Protein 6LUO (pdb70)

InterPro domains:
  IPR003006 Immunoglobulin/major histocompatibility complex, conserved site [PS00290] (93-99)
  IPR003597 Immunoglobulin C1-set [PF07654] (23-101)
  IPR003597 Immunoglobulin C1-set [SM00407] (35-105)
  IPR007110 Immunoglobulin-like domain [PS50835] (20-107)
  IPR013783 Immunoglobulin-like fold [G3DSA:2.60.40.10] (15-111)
  IPR036179 Immunoglobulin-like domain superfamily [SSF48726] (19-105)
  IPR050160 Major Histocompatibility Complex/Immunoglobulin [PTHR19944] (18-107)

B-factor: mean 42.5, std 21.18, range [10.43, 145.45]

Solvent-accessible surface area: 11653 Å² total; per-residue (Å²): 154,73,56,87,25,79,29,86,10,74,25,168,97,137,45,112,100,61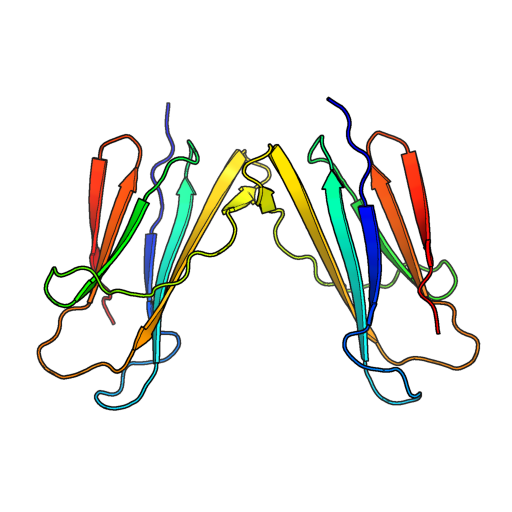,84,78,10,35,0,27,0,34,0,75,56,0,35,47,49,114,33,112,4,39,1,10,43,86,55,170,104,19,92,143,31,63,99,36,76,39,10,16,56,121,106,173,12,8,55,9,20,53,79,17,145,26,66,1,89,79,80,86,117,13,2,0,48,4,39,10,89,74,100,75,133,70,37,59,21,119,230,142,89,47,86,28,80,28,101,16,93,23,160,89,160,10,127,83,65,73,60,3,39,0,28,0,30,0,73,59,0,24,57,37,113,34,104,2,38,1,14,51,62,58,176,104,26,97,145,31,66,75,45,65,35,10,29,47,121,104,177,14,7,57,8,21,49,79,19,103,16,53,2,84,94,74,84,125,12,3,0,60,4,44,10,94,78,103,62,141,75,45,99,28,135,169

Secondary structure (DSSP, 8-state):
--BPPEEEEEESS---TTS-EEEEEEEEEEBSS-EEEEEEETTEEPSS-EE-PPEE-TTS-EEEEEEEEE---TT--EEEEEEETTEEEEEE---/--BPPEEEEEESS---SSS-EEEEEEEEEEBSS-EEEEEEETTEEPSS-EEPPPEE-TTS-EEEEEEEEE---TT--EEEEEEETTEEEEEE---

Nearest PDB structures (foldseek):
  6luo-assembly2_B  TM=9.972E-01  e=2.728E-16  Ginglymostoma cirratum
  5h5z-assembly1_B  TM=9.760E-01  e=4.806E-12  Ctenopharyngodon idella
  5y91-assembly1_B  TM=9.705E-01  e=2.410E-11  Ctenopharyngodon idella
  4l3c-assembly7_N  TM=9.578E-01  e=6.144E-11  Homo sapiens
  7ssh-assembly13_Y  TM=9.616E-01  e=1.273E-10  Human papillomavirus 16

Sequence (190 aa):
ATSSPNNVQVYTYKLIKEGESNVLLCHAKDFSPPNNIKLELLENGRIIPNTTQSDLSFESDWSFKLTRYVEFTPQSGYKYSCMVTHNGDSKEIQLDRATSSPNVQVYTYKLIKEGESNVLLCHAKDFSPPNIKLELLENGRIIPNTTQSDLSFESDWSFKLTRYVEFTPQSGYKYSCMVTHNGDSKEIQLDR

Organism: Ginglymostoma cirratum (NCBI:txid7801)

Foldseek 3Di:
DWWDWDKAWEWPDDADAQDKTKIKIKTWPTPDPDKDKFKDKVRHGDPDKDKDDWAADPVRIIMIMIMDIDGHHPPIWIWMWMADPNDIDIGGHDD/DFWDWDKDWEWPDDADFPDKIKIKIKTWRGPPQDKDKFKDKPNHGDPDKDKDDWDQDPVRIIIIMIMDMDGDHPPIWIWMWMDDPNDIDIGTYDD

Structure (mmCIF, N/CA/C/O backbone):
data_6LUO
#
_entry.id   6LUO
#
_cell.length_a   88.230
_cell.length_b   88.230
_cell.length_c   67.146
_cell.angle_alpha   90.000
_cell.angle_beta   90.000
_cell.angle_gamma   120.000
#
_symmetry.space_group_name_H-M   'P 32 2 1'
#
loop_
_entity.id
_entity.type
_entity.pdbx_description
1 polymer Beta-2-microglobulin
2 water water
#
loop_
_atom_site.group_PDB
_atom_site.id
_atom_site.type_symbol
_atom_site.label_atom_id
_atom_site.label_alt_id
_atom_site.label_comp_id
_atom_site.label_asym_id
_atom_site.label_entity_id
_atom_site.label_seq_id
_atom_site.pdbx_PDB_ins_code
_atom_site.Cartn_x
_atom_site.Cartn_y
_atom_site.Cartn_z
_atom_site.occupancy
_atom_site.B_iso_or_equiv
_atom_site.auth_seq_id
_atom_site.auth_comp_id
_atom_site.auth_asym_id
_atom_site.auth_atom_id
_atom_site.pdbx_PDB_model_num
ATOM 1 N N . ALA A 1 1 ? -19.170 38.434 28.788 1.000 125.583 2 ALA A N 1
ATOM 2 C CA . ALA A 1 1 ? -19.252 38.345 27.335 1.000 123.083 2 ALA A CA 1
ATOM 3 C C . ALA A 1 1 ? -20.042 37.112 26.911 1.000 120.822 2 ALA A C 1
ATOM 4 O O . ALA A 1 1 ? -19.505 36.004 26.858 1.000 121.138 2 ALA A O 1
ATOM 6 N N . THR A 1 2 ? -21.322 37.308 26.609 1.000 58.954 3 THR A N 1
ATOM 7 C CA . THR A 1 2 ? -22.198 36.193 26.271 1.000 55.293 3 THR A CA 1
ATOM 8 C C . THR A 1 2 ? -23.153 36.520 25.128 1.000 52.162 3 THR A C 1
ATOM 9 O O . THR A 1 2 ? -23.466 37.683 24.880 1.000 52.712 3 THR A O 1
ATOM 13 N N . SER A 1 3 ? -23.601 35.482 24.428 1.000 48.448 4 SER A N 1
ATOM 14 C CA . SER A 1 3 ? -24.674 35.616 23.444 1.000 44.329 4 SER A CA 1
ATOM 15 C C . SER A 1 3 ? -25.921 34.875 23.929 1.000 42.455 4 SER A C 1
ATOM 16 O O . SER A 1 3 ? -25.908 33.646 24.060 1.000 41.455 4 SER A O 1
ATOM 19 N N . SER A 1 4 ? -26.994 35.615 24.192 1.000 40.379 5 SER A N 1
ATOM 20 C CA . SER A 1 4 ? -28.210 34.990 24.684 1.000 39.070 5 SER A CA 1
ATOM 21 C C . SER A 1 4 ? -28.862 34.170 23.592 1.000 36.778 5 SER A C 1
ATOM 22 O O . SER A 1 4 ? -28.735 34.479 22.411 1.000 35.049 5 SER A O 1
ATOM 25 N N . PRO A 1 5 ? -29.565 33.105 23.986 1.000 31.762 6 PRO A N 1
ATOM 26 C CA . PRO A 1 5 ? -30.193 32.285 22.949 1.000 29.640 6 PRO A CA 1
ATOM 27 C C . PRO A 1 5 ? -31.374 32.960 22.262 1.000 29.493 6 PRO A C 1
ATOM 28 O O . PRO A 1 5 ? -32.154 33.675 22.894 1.000 28.840 6 PRO A O 1
ATOM 32 N N A ASN A 1 6 ? -31.478 32.751 20.954 0.500 26.853 7 ASN A N 1
ATOM 33 N N B ASN A 1 6 ? -31.472 32.740 20.954 0.500 26.848 7 ASN A N 1
ATOM 34 C CA A ASN A 1 6 ? -32.705 33.047 20.235 0.500 26.187 7 ASN A CA 1
ATOM 35 C CA B ASN A 1 6 ? -32.684 33.010 20.194 0.500 26.169 7 ASN A CA 1
ATOM 36 C C A ASN A 1 6 ? -33.541 31.775 20.253 0.500 23.382 7 ASN A C 1
ATOM 37 C C B ASN A 1 6 ? -33.529 31.747 20.279 0.500 23.382 7 ASN A C 1
ATOM 38 O O A ASN A 1 6 ? -33.110 30.731 19.765 0.500 21.539 7 ASN A O 1
ATOM 39 O O B ASN A 1 6 ? -33.095 30.676 19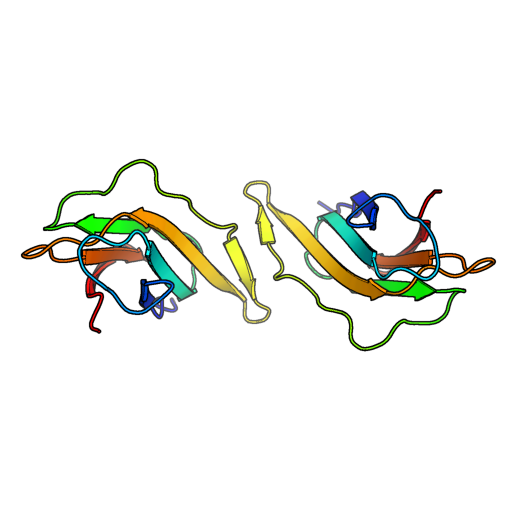.857 0.500 21.553 7 ASN A O 1
ATOM 48 N N . VAL A 1 7 ? -34.727 31.868 20.841 1.000 23.969 8 VAL A N 1
ATOM 49 C CA . VAL A 1 7 ? -35.545 30.699 21.119 1.000 22.384 8 VAL A CA 1
ATOM 50 C C . VAL A 1 7 ? -36.838 30.710 20.346 1.000 23.600 8 VAL A C 1
ATOM 51 O O . VAL A 1 7 ? -37.478 31.750 20.192 1.000 23.937 8 VAL A O 1
ATOM 55 N N . GLN A 1 8 ? -37.220 29.542 19.854 1.000 24.569 9 GLN A N 1
ATOM 56 C CA . GLN A 1 8 ? -38.506 29.396 19.211 1.000 25.466 9 GLN A CA 1
ATOM 57 C C . GLN A 1 8 ? -39.212 28.196 19.788 1.000 21.792 9 GLN A C 1
ATOM 58 O O . GLN A 1 8 ? -38.629 27.131 19.921 1.000 21.442 9 GLN A O 1
ATOM 64 N N . VAL A 1 9 ? -40.475 28.383 20.140 1.000 18.394 10 VAL A N 1
ATOM 65 C CA . VAL A 1 9 ? -41.303 27.277 20.565 1.000 18.581 10 VAL A CA 1
ATOM 66 C C . VAL A 1 9 ? -42.391 27.088 19.527 1.000 18.589 10 VAL A C 1
ATOM 67 O O . VAL A 1 9 ? -43.090 28.044 19.172 1.000 18.236 10 VAL A O 1
ATOM 71 N N . TYR A 1 10 ? -42.526 25.860 19.038 1.000 17.678 11 TYR A N 1
ATOM 72 C CA . TYR A 1 10 ? -43.429 25.587 17.929 1.000 18.800 11 TYR A CA 1
ATOM 73 C C . TYR A 1 10 ? -43.856 24.134 17.904 1.000 18.758 11 TYR A C 1
ATOM 74 O O . TYR A 1 10 ? -43.243 23.292 18.545 1.000 21.387 11 TYR A O 1
ATOM 83 N N . THR A 1 11 ? -44.920 23.856 17.156 1.000 19.484 12 THR A N 1
ATOM 84 C CA . THR A 1 11 ? -45.354 22.491 16.887 1.000 21.403 12 THR A CA 1
ATOM 85 C C . THR A 1 11 ? -44.923 22.059 15.480 1.000 21.695 12 THR A C 1
ATOM 86 O O . THR A 1 11 ? -44.743 22.899 14.599 1.000 20.150 12 THR A O 1
ATOM 90 N N . TYR A 1 12 ? -44.753 20.755 15.283 1.000 22.061 13 TYR A N 1
ATOM 91 C CA . TYR A 1 12 ? -44.376 20.207 13.980 1.000 24.374 13 TYR A CA 1
ATOM 92 C C . TYR A 1 12 ? -45.383 20.560 12.889 1.000 26.129 13 TYR A C 1
ATOM 93 O O . TYR A 1 12 ? -45.004 20.839 11.753 1.000 24.503 13 TYR A O 1
ATOM 102 N N . LYS A 1 13 ? -46.665 20.519 13.236 1.000 31.499 14 LYS A N 1
ATOM 103 C CA . LYS A 1 13 ? -47.701 21.050 12.365 1.000 34.049 14 LYS A CA 1
ATOM 104 C C . LYS A 1 13 ? -48.743 21.830 13.156 1.000 33.925 14 LYS A C 1
ATOM 105 O O . LYS A 1 13 ? -48.774 21.776 14.382 1.000 33.991 14 LYS A O 1
ATOM 111 N N . LEU A 1 14 ? -49.570 22.591 12.450 1.000 27.788 15 LEU A N 1
ATOM 112 C CA . LEU A 1 14 ? -50.592 23.402 13.105 1.000 28.801 15 LEU A CA 1
ATOM 113 C C . LEU A 1 14 ? -51.387 22.568 14.114 1.000 29.633 15 LEU A C 1
ATOM 114 O O . LEU A 1 14 ? -51.803 21.440 13.829 1.000 28.311 15 LEU A O 1
ATOM 119 N N . ILE A 1 15 ? -51.597 23.130 15.296 1.000 30.001 16 ILE A N 1
ATOM 120 C CA . ILE A 1 15 ? -52.334 22.443 16.345 1.000 31.646 16 ILE A CA 1
ATOM 121 C C . ILE A 1 15 ? -53.793 22.181 15.969 1.000 33.625 16 ILE A C 1
ATOM 122 O O . ILE A 1 15 ? -54.522 23.092 15.591 1.000 34.359 16 ILE A O 1
ATOM 127 N N . LYS A 1 16 ? -54.191 20.918 16.063 1.000 39.426 17 LYS A N 1
ATOM 128 C CA . LYS A 1 16 ? -55.594 20.537 16.089 1.000 43.271 17 LYS A CA 1
ATOM 129 C C . LYS A 1 16 ? -55.811 19.740 17.375 1.000 43.374 17 LYS A C 1
ATOM 130 O O . LYS A 1 16 ? -55.264 18.652 17.529 1.000 44.516 17 LYS A O 1
ATOM 136 N N . GLU A 1 17 ? -56.585 20.284 18.305 1.000 37.147 18 GLU A N 1
ATOM 137 C CA . GLU A 1 17 ? -56.770 19.624 19.595 1.000 37.065 18 GLU A CA 1
ATOM 138 C C . GLU A 1 17 ? -57.280 18.198 19.427 1.000 35.391 18 GLU A C 1
ATOM 139 O O . GLU A 1 17 ? -58.133 17.930 18.584 1.000 35.452 18 GLU A O 1
ATOM 145 N N . GLY A 1 18 ? -56.724 17.277 20.208 1.000 28.032 19 GLY A N 1
ATOM 146 C CA . GLY A 1 18 ? -57.049 15.871 20.062 1.000 26.672 19 GLY A CA 1
ATOM 147 C C . GLY A 1 18 ? -56.254 15.111 19.010 1.000 25.332 19 GLY A C 1
ATOM 148 O O . GLY A 1 18 ? -56.385 13.892 18.902 1.000 25.219 19 GLY A O 1
ATOM 149 N N . GLU A 1 19 ? -55.440 15.813 18.225 1.000 34.899 20 GLU A N 1
ATOM 150 C CA . GLU A 1 19 ? -54.594 15.153 17.235 1.000 35.694 20 GLU A CA 1
ATOM 151 C C . GLU A 1 19 ? -53.156 15.181 17.712 1.000 34.396 20 GLU A C 1
ATOM 152 O O . GLU A 1 19 ? -52.649 16.240 18.073 1.000 31.933 20 GLU A O 1
ATOM 158 N N . SER A 1 20 ? -52.485 14.035 17.683 1.000 30.175 21 SER A N 1
ATOM 159 C CA . SER A 1 20 ? -51.088 13.992 18.095 1.000 30.293 21 SER A CA 1
ATOM 160 C C . SER A 1 20 ? -50.198 14.864 17.220 1.000 28.572 21 SER A C 1
ATOM 161 O O . SER A 1 20 ? -50.492 15.118 16.043 1.000 28.656 21 SER A O 1
ATOM 164 N N . ASN A 1 21 ? -49.114 15.341 17.819 1.000 26.477 22 ASN A N 1
ATOM 165 C CA . ASN A 1 21 ? -48.275 16.358 17.201 1.000 23.984 22 ASN A CA 1
ATOM 166 C C . ASN A 1 21 ? -46.911 16.275 17.863 1.000 22.790 22 ASN A C 1
ATOM 167 O O . ASN A 1 21 ? -46.612 15.295 18.534 1.000 22.574 22 ASN A O 1
ATOM 172 N N . VAL A 1 22 ? -46.087 17.297 17.672 1.000 21.674 23 VAL A N 1
ATOM 173 C CA . VAL A 1 22 ? -44.792 17.380 18.344 1.000 20.618 23 VAL A CA 1
ATOM 174 C C . VAL A 1 22 ? -44.547 18.804 18.823 1.000 21.147 23 VAL A C 1
ATOM 175 O O . VAL A 1 22 ? -44.780 19.762 18.088 1.000 20.858 23 VAL A O 1
ATOM 179 N N . LEU A 1 23 ? -44.098 18.932 20.068 1.000 19.831 24 LEU A N 1
ATOM 180 C CA . LEU A 1 23 ? -43.786 20.228 20.654 1.000 17.915 24 LEU A CA 1
ATOM 181 C C . LEU A 1 23 ? -42.285 20.374 20.657 1.000 17.355 24 LEU A C 1
ATOM 182 O O . LEU A 1 23 ? -41.586 19.478 21.115 1.000 17.326 24 LEU A O 1
ATOM 187 N N . LEU A 1 24 ? -41.788 21.498 20.147 1.000 21.171 25 LEU A N 1
ATOM 188 C CA . LEU A 1 24 ? -40.350 21.713 20.059 1.000 21.226 25 LEU A CA 1
ATOM 189 C C . LEU A 1 24 ? -39.926 23.063 20.636 1.000 20.710 25 LEU A C 1
ATOM 190 O O . LEU A 1 24 ? -40.633 24.060 20.488 1.000 19.829 25 LEU A O 1
ATOM 195 N N . CYS A 1 25 ? -38.761 23.080 21.281 1.000 15.852 26 CYS A N 1
ATOM 196 C CA . CYS A 1 25 ? -38.158 24.308 21.784 1.000 17.273 26 CYS A CA 1
ATOM 197 C C . CYS A 1 25 ? -36.764 24.356 21.177 1.000 17.447 26 CYS A C 1
ATOM 198 O O . CYS A 1 25 ? -35.935 23.472 21.426 1.000 17.563 26 CYS A O 1
ATOM 201 N N . HIS A 1 26 ? -36.514 25.342 20.323 1.000 23.329 27 HIS A N 1
ATOM 202 C CA . HIS A 1 26 ? -35.251 25.385 19.594 1.000 23.279 27 HIS A CA 1
ATOM 203 C C . HIS A 1 26 ? -34.476 26.638 19.953 1.000 24.487 27 HIS A C 1
ATOM 204 O O . HIS A 1 26 ? -35.007 27.742 19.897 1.000 24.569 27 HIS A O 1
ATOM 211 N N . ALA A 1 27 ? -33.215 26.450 20.326 1.000 20.173 28 ALA A N 1
ATOM 212 C CA . ALA A 1 27 ? -32.358 27.545 20.742 1.000 19.223 28 ALA A CA 1
ATOM 213 C C . ALA A 1 27 ? -31.119 27.576 19.861 1.000 18.908 28 ALA A C 1
ATOM 214 O O . ALA A 1 27 ? -30.532 26.526 19.565 1.000 18.747 28 ALA A O 1
ATOM 216 N N . LYS A 1 28 ? -30.722 28.778 19.461 1.000 19.094 29 LYS A N 1
ATOM 217 C CA . LYS A 1 28 ? -29.589 28.967 18.564 1.000 21.732 29 LYS A CA 1
ATOM 218 C C . LYS A 1 28 ? -28.898 30.286 18.876 1.000 22.316 29 LYS A C 1
ATOM 219 O O . LYS A 1 28 ? -29.445 31.129 19.595 1.000 22.334 29 LYS A O 1
ATOM 225 N N . ASP A 1 29 ? -27.692 30.454 18.340 1.000 25.961 30 ASP A N 1
ATOM 226 C CA . ASP A 1 29 ? -26.931 31.689 18.493 1.000 27.137 30 ASP A CA 1
ATOM 227 C C . ASP A 1 29 ? -26.424 31.929 19.908 1.000 26.906 30 ASP A C 1
ATOM 228 O O . ASP A 1 29 ? -26.108 33.057 20.258 1.000 27.072 30 ASP A O 1
ATOM 233 N N . PHE A 1 30 ? -26.339 30.883 20.722 1.000 25.308 31 PHE A N 1
ATOM 234 C CA . PHE A 1 30 ? -25.933 31.079 22.113 1.000 25.656 31 PHE A CA 1
ATOM 235 C C . PHE A 1 30 ? -24.503 30.630 22.439 1.000 26.035 31 PHE A C 1
ATOM 236 O O . PHE A 1 30 ? -23.915 29.783 21.761 1.000 26.100 31 PHE A O 1
ATOM 244 N N . SER A 1 31 ? -23.952 31.247 23.476 1.000 29.211 32 SER A N 1
ATOM 245 C CA . SER A 1 31 ? -22.640 30.910 23.999 1.000 30.106 32 SER A CA 1
ATOM 246 C C . SER A 1 31 ? -22.539 31.603 25.343 1.000 29.851 32 SER A C 1
ATOM 247 O O . SER A 1 31 ? -22.913 32.762 25.454 1.000 29.411 32 SER A O 1
ATOM 250 N N . PRO A 1 32 ? -22.040 30.904 26.375 1.000 28.935 33 PRO A N 1
ATOM 251 C CA . PRO A 1 32 ? -21.480 29.545 26.376 1.000 28.124 33 PRO A CA 1
ATOM 252 C C . PRO A 1 32 ? -22.525 28.451 26.147 1.000 27.719 33 PRO A C 1
ATOM 253 O O . PRO A 1 32 ? -23.726 28.734 26.168 1.000 28.638 33 PRO A O 1
ATOM 257 N N . PRO A 1 33 ? -22.061 27.210 25.922 1.000 28.364 34 PRO A N 1
ATOM 258 C CA . PRO A 1 33 ? -22.914 26.069 25.570 1.000 29.332 34 PRO A CA 1
ATOM 259 C C . PRO A 1 33 ? -23.786 25.535 26.708 1.000 31.999 34 PRO A C 1
ATOM 260 O O . PRO A 1 33 ? -24.772 24.853 26.435 1.000 32.901 34 PRO A O 1
ATOM 264 N N A ASN A 1 34 ? -23.429 25.832 27.953 0.500 28.359 35 ASN A N 1
ATOM 265 N N B ASN A 1 34 ? -23.427 25.819 27.957 0.500 28.361 35 ASN A N 1
ATOM 266 C CA A ASN A 1 34 ? -24.265 25.447 29.083 0.500 29.435 35 ASN A CA 1
ATOM 267 C CA B ASN A 1 34 ? -24.266 25.409 29.079 0.500 29.430 35 ASN A CA 1
ATOM 268 C C A ASN A 1 34 ? -25.648 26.072 28.958 0.500 27.661 35 ASN A C 1
ATOM 269 C C B ASN A 1 34 ? -25.640 26.060 28.976 0.500 27.664 35 ASN A C 1
ATOM 270 O O A ASN A 1 34 ? -25.784 27.293 28.949 0.500 26.890 35 ASN A O 1
ATOM 271 O O B ASN A 1 34 ? -25.762 27.282 28.996 0.500 26.906 35 ASN A O 1
ATOM 280 N N . ILE A 1 35 ? -26.673 25.234 28.862 1.000 27.809 36 ILE A N 1
ATOM 281 C CA . ILE A 1 35 ? -28.029 25.728 28.685 1.000 26.616 36 ILE A CA 1
ATOM 282 C C . ILE A 1 35 ? -29.008 24.661 29.146 1.000 25.898 36 ILE A C 1
ATOM 283 O O . ILE A 1 35 ? -28.713 23.470 29.062 1.000 25.350 36 ILE A O 1
ATOM 288 N N . LYS A 1 36 ? -30.168 25.079 29.637 1.000 26.645 37 LYS A N 1
ATOM 289 C CA . LYS A 1 36 ? -31.231 24.125 29.944 1.000 26.672 37 LYS A CA 1
ATOM 290 C C . LYS A 1 36 ? -32.534 24.504 29.241 1.000 24.753 37 LYS A C 1
ATOM 291 O O . LYS A 1 36 ? -32.941 25.665 29.252 1.000 24.103 37 LYS A O 1
ATOM 297 N N . LEU A 1 37 ? -33.163 23.515 28.613 1.000 23.324 38 LEU A N 1
ATOM 298 C CA . LEU A 1 37 ? -34.442 23.698 27.936 1.000 24.563 38 LEU A CA 1
ATOM 299 C C . LEU A 1 37 ? -35.486 22.810 28.598 1.000 24.629 38 LEU A C 1
ATOM 300 O O . LEU A 1 37 ? -35.288 21.604 28.714 1.000 23.742 38 LEU A O 1
ATOM 305 N N . GLU A 1 38 ? -36.604 23.390 29.021 1.000 24.158 39 GLU A N 1
ATOM 306 C CA . GLU A 1 38 ? -37.652 22.587 29.626 1.000 25.948 39 GLU A CA 1
ATOM 307 C C . GLU A 1 38 ? -39.001 22.877 28.997 1.000 24.595 39 GLU A C 1
ATOM 308 O O . GLU A 1 38 ? -39.412 24.024 28.900 1.000 26.701 39 GLU A O 1
ATOM 314 N N . LEU A 1 39 ? -39.671 21.812 28.568 1.000 23.008 40 LEU A N 1
ATOM 315 C CA . LEU A 1 39 ? -41.012 21.880 28.015 1.000 24.034 40 LEU A CA 1
ATOM 316 C C . LEU A 1 39 ? -42.030 21.851 29.139 1.000 25.877 40 LEU A C 1
ATOM 317 O O . LEU A 1 39 ? -42.006 20.966 30.004 1.000 26.498 40 LEU A O 1
ATOM 322 N N . LEU A 1 40 ? -42.929 22.825 29.125 1.000 24.237 41 LEU A N 1
ATOM 323 C CA . LEU A 1 40 ? -43.902 22.973 30.191 1.000 24.911 41 LEU A CA 1
ATOM 324 C C . LEU A 1 40 ? -45.327 22.922 29.640 1.000 25.603 41 LEU A C 1
ATOM 325 O O . LEU A 1 40 ? -45.608 23.435 28.558 1.000 26.064 41 LEU A O 1
ATOM 330 N N . GLU A 1 41 ? -46.227 22.288 30.379 1.000 29.580 42 GLU A N 1
ATOM 331 C CA . GLU A 1 41 ? -47.648 22.429 30.097 1.000 29.848 42 GLU A CA 1
ATOM 332 C C . GLU A 1 41 ? -48.324 22.940 31.356 1.000 29.298 42 GLU A C 1
ATOM 333 O O . GLU A 1 41 ? -48.264 22.305 32.413 1.000 31.156 42 GLU A O 1
ATOM 339 N N . ASN A 1 42 ? -48.940 24.106 31.245 1.000 23.829 43 ASN A N 1
ATOM 340 C CA . ASN A 1 42 ? -49.512 24.776 32.400 1.000 26.301 43 ASN A CA 1
ATOM 341 C C . ASN A 1 42 ? -48.488 24.918 33.535 1.000 26.895 43 ASN A C 1
ATOM 342 O O . ASN A 1 42 ? -48.835 24.880 34.719 1.000 28.806 43 ASN A O 1
ATOM 347 N N . GLY A 1 43 ? -47.224 25.071 33.156 1.000 23.169 44 GLY A N 1
ATOM 348 C CA . GLY A 1 43 ? -46.148 25.343 34.093 1.000 24.827 44 GLY A CA 1
ATOM 349 C C . GLY A 1 43 ? -45.454 24.109 34.641 1.000 26.193 44 GLY A C 1
ATOM 350 O O . GLY A 1 43 ? -44.424 24.206 35.305 1.000 27.309 44 GLY A O 1
ATOM 351 N N . ARG A 1 44 ? -46.022 22.942 34.370 1.000 28.217 45 ARG A N 1
ATOM 352 C CA . ARG A 1 44 ? -45.454 21.700 34.865 1.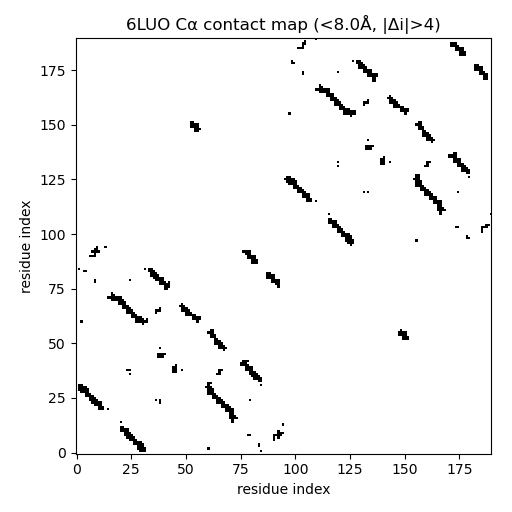000 29.282 45 ARG A CA 1
ATOM 353 C C . ARG A 1 44 ? -44.542 21.059 33.834 1.000 29.396 45 ARG A C 1
ATOM 354 O O . ARG A 1 44 ? -44.864 21.015 32.643 1.000 28.361 45 ARG A O 1
ATOM 362 N N . ILE A 1 45 ? -43.413 20.544 34.296 1.000 34.291 46 ILE A N 1
ATOM 363 C CA . ILE A 1 45 ? -42.459 19.897 33.406 1.000 34.841 46 ILE A CA 1
ATOM 364 C C . ILE A 1 45 ? -43.114 18.718 32.692 1.000 34.444 46 ILE A C 1
ATOM 365 O O . ILE A 1 45 ? -43.807 17.912 33.302 1.000 36.478 46 ILE A O 1
ATOM 370 N N . ILE A 1 46 ? -42.923 18.655 31.383 1.000 31.143 47 ILE A N 1
ATOM 371 C CA . ILE A 1 46 ? -43.339 17.507 30.595 1.000 28.632 47 ILE A CA 1
ATOM 372 C C . ILE A 1 46 ? -42.251 16.446 30.702 1.000 28.748 47 ILE A C 1
ATOM 373 O O . ILE A 1 46 ? -41.065 16.741 30.524 1.000 27.337 47 ILE A O 1
ATOM 378 N N . PRO A 1 47 ? -42.648 15.211 31.033 1.000 27.838 48 PRO A N 1
ATOM 379 C CA . PRO A 1 47 ? -41.700 14.102 31.180 1.000 28.217 48 PRO A CA 1
ATOM 380 C C . PRO A 1 47 ? -41.347 13.427 29.844 1.000 27.198 48 PRO A C 1
ATOM 381 O O . PRO A 1 47 ? -42.093 13.543 28.864 1.000 26.561 48 PRO A O 1
ATOM 385 N N . ASN A 1 48 ? -40.218 12.725 29.821 1.000 25.216 49 ASN A N 1
ATOM 386 C CA . ASN A 1 4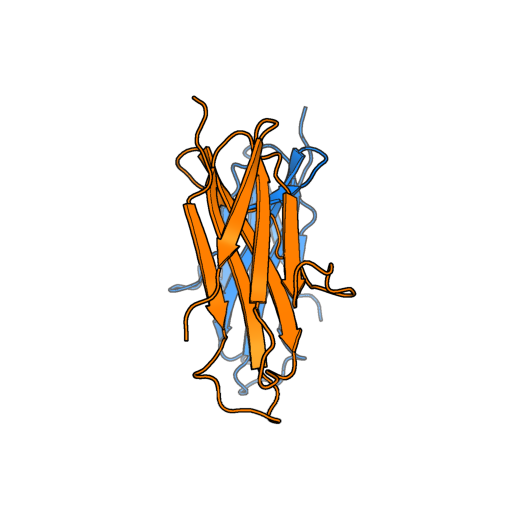8 ? -39.869 11.861 28.692 1.000 26.429 49 ASN A CA 1
ATOM 387 C C . ASN A 1 48 ? -39.662 12.613 27.369 1.000 24.650 49 ASN A C 1
ATOM 388 O O . ASN A 1 48 ? -40.032 12.144 26.291 1.000 25.132 49 ASN A O 1
ATOM 393 N N . THR A 1 49 ? -39.063 13.790 27.471 1.000 25.337 50 THR A N 1
ATOM 394 C CA . THR A 1 49 ? -38.722 14.567 26.297 1.000 24.748 50 THR A CA 1
ATOM 395 C C . THR A 1 49 ? -37.379 14.111 25.751 1.000 24.932 50 THR A C 1
ATOM 396 O O . THR A 1 49 ? -36.658 13.340 26.384 1.000 25.664 50 THR A O 1
ATOM 400 N N . THR A 1 50 ? -37.053 14.587 24.559 1.000 26.803 51 THR A N 1
ATOM 401 C CA . THR A 1 50 ? -35.814 14.216 23.909 1.000 26.206 51 THR A CA 1
ATOM 402 C C . THR A 1 50 ? -35.002 15.469 23.614 1.000 25.979 51 THR A C 1
ATOM 403 O O . THR A 1 50 ? -35.533 16.473 23.130 1.000 25.393 51 THR A O 1
ATOM 407 N N . GLN A 1 51 ? -33.717 15.405 23.936 1.000 31.654 52 GLN A N 1
ATOM 408 C CA . GLN A 1 51 ? -32.780 16.468 23.623 1.000 32.783 52 GLN A CA 1
ATOM 409 C C . GLN A 1 51 ? -31.944 16.065 22.408 1.000 32.201 52 GLN A C 1
ATOM 410 O O . GLN A 1 51 ? -31.419 14.964 22.358 1.000 30.896 52 GLN A O 1
ATOM 416 N N . SER A 1 52 ? -31.834 16.949 21.423 1.000 25.687 53 SER A N 1
ATOM 417 C CA . SER A 1 52 ? -30.971 16.707 20.275 1.000 25.014 53 SER A CA 1
ATOM 418 C C . SER A 1 52 ? -29.496 16.767 20.679 1.000 26.085 53 SER A C 1
ATOM 419 O O . SER A 1 52 ? -29.168 17.105 21.820 1.000 26.535 53 SER A O 1
ATOM 422 N N . ASP A 1 53 ? -28.614 16.444 19.738 1.000 25.543 54 ASP A N 1
ATOM 423 C CA . ASP A 1 53 ? -27.192 16.711 19.884 1.000 26.982 54 ASP A CA 1
ATOM 424 C C . ASP A 1 53 ? -26.978 18.214 19.939 1.000 26.345 54 ASP A C 1
ATOM 425 O O . ASP A 1 53 ? -27.799 18.983 19.452 1.000 26.050 54 ASP A O 1
ATOM 430 N N . LEU A 1 54 ? -25.856 18.625 20.517 1.000 25.150 55 LEU A N 1
ATOM 431 C CA . LEU A 1 54 ? -25.480 20.028 20.587 1.000 25.829 55 LEU A CA 1
ATOM 432 C C . LEU A 1 54 ? -24.679 20.377 19.341 1.000 25.600 55 LEU A C 1
ATOM 433 O O . LEU A 1 54 ? -23.657 19.754 19.067 1.000 26.993 55 LEU A O 1
ATOM 438 N N . SER A 1 55 ? -25.164 21.349 18.573 1.000 23.608 56 SER A N 1
ATOM 439 C CA . SER A 1 55 ? -24.497 21.765 17.335 1.000 22.729 56 SER A CA 1
ATOM 440 C C . SER A 1 55 ? -23.476 22.862 17.592 1.000 22.934 56 SER A C 1
ATOM 441 O O . SER A 1 55 ? -23.702 23.750 18.417 1.000 22.645 56 SER A O 1
ATOM 444 N N . PHE A 1 56 ? -22.370 22.811 16.857 1.000 23.929 57 PHE A N 1
ATOM 445 C CA . PHE A 1 56 ? -21.271 23.746 17.040 1.000 25.327 57 PHE A CA 1
ATOM 446 C C . PHE A 1 56 ? -21.046 24.495 15.729 1.000 25.685 57 PHE A C 1
ATOM 447 O O . PHE A 1 56 ? -20.593 23.917 14.745 1.000 26.095 57 PHE A O 1
ATOM 455 N N . GLU A 1 57 ? -21.385 25.779 15.718 1.000 29.188 58 GLU A N 1
ATOM 456 C CA . GLU A 1 57 ? -21.303 26.591 14.505 1.000 30.462 58 GLU A CA 1
ATOM 457 C C . GLU A 1 57 ? -19.945 27.292 14.380 1.000 31.422 58 GLU A C 1
ATOM 458 O O . GLU A 1 57 ? -19.221 27.451 15.366 1.000 29.851 58 GLU A O 1
ATOM 464 N N . SER A 1 58 ? -19.611 27.715 13.166 1.000 30.806 59 SER A N 1
ATOM 465 C CA . SER A 1 58 ? -18.291 28.269 12.859 1.000 32.493 59 SER A CA 1
ATOM 466 C C . SER A 1 58 ? -17.948 29.558 13.613 1.000 32.428 59 SER A C 1
ATOM 467 O O . SER A 1 58 ? -16.774 29.860 13.845 1.000 34.488 59 SER A O 1
ATOM 470 N N . ASP A 1 59 ? -18.968 30.321 13.987 1.000 32.543 60 ASP A N 1
ATOM 471 C CA . ASP A 1 59 ? -18.774 31.508 14.813 1.000 32.928 60 ASP A CA 1
ATOM 472 C C . ASP A 1 59 ? -18.721 31.170 16.317 1.000 33.262 60 ASP A C 1
ATOM 473 O O . ASP A 1 59 ? -18.732 32.061 17.168 1.000 32.312 60 ASP A O 1
ATOM 478 N N . TRP A 1 60 ? -18.661 29.877 16.626 1.000 31.054 61 TRP A N 1
ATOM 479 C CA . TRP A 1 60 ? -18.562 29.389 18.008 1.000 31.135 61 TRP A CA 1
ATOM 480 C C . TRP A 1 60 ? -19.821 29.613 18.852 1.000 30.827 61 TRP A C 1
ATOM 481 O O . TRP A 1 60 ? -19.758 29.642 20.081 1.000 33.380 61 TRP A O 1
ATOM 492 N N . SER A 1 61 ? -20.956 29.782 18.184 1.000 23.642 62 SER A N 1
ATOM 493 C CA . SER A 1 61 ? -22.256 29.713 18.837 1.000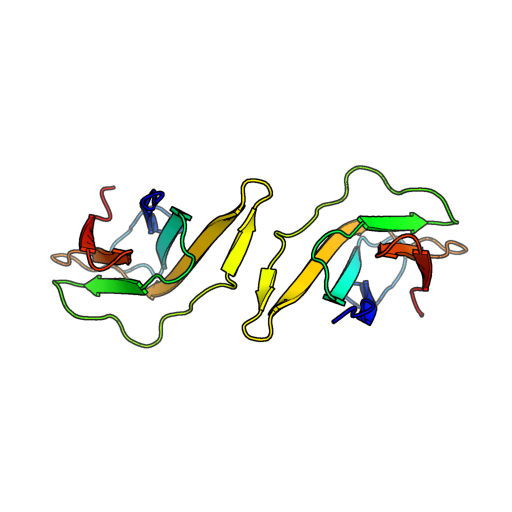 22.869 62 SER A CA 1
ATOM 494 C C . SER A 1 61 ? -22.800 28.284 18.697 1.000 21.779 62 SER A C 1
ATOM 495 O O . SER A 1 61 ? -22.223 27.462 17.991 1.000 21.747 62 SER A O 1
ATOM 498 N N . PHE A 1 62 ? -23.904 27.987 19.373 1.000 25.514 63 PHE A N 1
ATOM 499 C CA . PHE A 1 62 ? -24.410 26.619 19.425 1.000 24.827 63 PHE A CA 1
ATOM 500 C C . PHE A 1 62 ? -25.891 26.547 19.131 1.000 24.108 63 PHE A C 1
ATOM 501 O O . PHE A 1 62 ? -26.584 27.557 19.167 1.000 25.864 63 PHE A O 1
ATOM 509 N N . LYS A 1 63 ? -26.371 25.333 18.870 1.000 20.450 64 LYS A N 1
ATOM 510 C CA . LYS A 1 63 ? -27.800 25.083 18.690 1.000 19.460 64 LYS A CA 1
ATOM 511 C C . LYS A 1 63 ? -28.219 23.826 19.433 1.000 18.310 64 LYS A C 1
ATOM 512 O O . LYS A 1 63 ? -27.446 22.886 19.566 1.000 18.255 64 LYS A O 1
ATOM 518 N N . LEU A 1 64 ? -29.462 23.811 19.897 1.000 21.516 65 LEU A N 1
ATOM 519 C CA . LEU A 1 64 ? -29.996 22.662 20.608 1.000 20.760 65 LEU A CA 1
ATOM 520 C C . LEU A 1 64 ? -31.519 22.718 20.557 1.000 19.215 65 LEU A C 1
ATOM 521 O O . LEU A 1 64 ? -32.112 23.789 20.582 1.000 19.842 65 LEU A O 1
ATOM 526 N N . THR A 1 65 ? -32.141 21.550 20.491 1.000 17.992 66 THR A N 1
ATOM 527 C CA . THR A 1 65 ? -33.585 21.442 20.398 1.000 18.226 66 THR A CA 1
ATOM 528 C C . THR A 1 65 ? -34.035 20.412 21.411 1.000 19.060 66 THR A C 1
ATOM 529 O O . THR A 1 65 ? -33.376 19.394 21.580 1.000 19.521 66 THR A O 1
ATOM 533 N N . ARG A 1 66 ? -35.138 20.686 22.105 1.000 20.347 67 ARG A N 1
ATOM 534 C CA . ARG A 1 66 ? -35.801 19.677 22.947 1.000 20.287 67 ARG A CA 1
ATOM 535 C C . ARG A 1 66 ? -37.208 19.526 22.430 1.000 19.721 67 ARG A C 1
ATOM 536 O O . ARG A 1 66 ? -37.856 20.513 22.097 1.000 20.200 67 ARG A O 1
ATOM 544 N N . TYR A 1 67 ? -37.681 18.288 22.357 1.000 18.634 68 TYR A N 1
ATOM 545 C CA . TYR A 1 67 ? -38.983 18.027 21.767 1.000 19.566 68 TYR A CA 1
ATOM 546 C C . TYR A 1 67 ? -39.627 16.791 22.359 1.000 21.116 68 TYR A C 1
ATOM 547 O O . TYR A 1 67 ? -38.968 15.977 23.004 1.000 21.453 68 TYR A O 1
ATOM 556 N N . VAL A 1 68 ? -40.925 16.650 22.133 1.000 19.402 69 VAL A N 1
ATOM 557 C CA . VAL A 1 68 ? -41.645 15.483 22.616 1.000 19.947 69 VAL A CA 1
ATOM 558 C C . VAL A 1 68 ? -42.913 15.318 21.788 1.000 21.181 69 VAL A C 1
ATOM 559 O O . VAL A 1 68 ? -43.475 16.298 21.314 1.000 21.613 69 VAL A O 1
ATOM 563 N N . GLU A 1 69 ? -43.351 14.085 21.598 1.000 26.664 70 GLU A N 1
ATOM 564 C CA . GLU A 1 69 ? -44.676 13.839 21.062 1.000 28.348 70 GLU A CA 1
ATOM 565 C C . GLU A 1 69 ? -45.705 14.203 22.128 1.000 29.519 70 GLU A C 1
ATOM 566 O O . GLU A 1 69 ? -45.486 13.986 23.319 1.000 29.748 70 GLU A O 1
ATOM 572 N N . PHE A 1 70 ? -46.825 14.768 21.703 1.000 23.455 71 PHE A N 1
ATOM 573 C CA . PHE A 1 70 ? -47.884 15.109 22.636 1.000 23.750 71 PHE A CA 1
ATOM 574 C C . PHE A 1 70 ? -49.191 15.225 21.883 1.000 24.595 71 PHE A C 1
ATOM 575 O O . PHE A 1 70 ? -49.217 15.173 20.648 1.000 24.287 71 PHE A O 1
ATOM 583 N N . THR A 1 71 ? -50.277 15.363 22.628 1.000 24.777 72 THR A N 1
ATOM 584 C CA . THR A 1 71 ? -51.582 15.586 22.036 1.000 25.658 72 THR A CA 1
ATOM 585 C C . THR A 1 71 ? -52.202 16.830 22.651 1.000 27.114 72 THR A C 1
ATOM 586 O O . THR A 1 71 ? -52.668 16.802 23.793 1.000 28.903 72 THR A O 1
ATOM 590 N N . PRO A 1 72 ? -52.200 17.934 21.892 1.000 25.911 73 PRO A N 1
ATOM 591 C CA . PRO A 1 72 ? -52.730 19.199 22.397 1.000 27.335 73 PRO A CA 1
ATOM 592 C C . PRO A 1 72 ? -54.206 19.065 22.794 1.000 29.856 73 PRO A C 1
ATOM 593 O O . PRO A 1 72 ? -54.984 18.377 22.121 1.000 29.727 73 PRO A O 1
ATOM 597 N N . GLN A 1 73 ? -54.580 19.726 23.881 1.000 30.914 74 GLN A N 1
ATOM 598 C CA . GLN A 1 73 ? -55.950 19.682 24.362 1.000 33.333 74 GLN A CA 1
ATOM 599 C C . GLN A 1 73 ? -56.375 21.056 24.879 1.000 33.617 74 GLN A C 1
ATOM 600 O O . GLN A 1 73 ? -55.539 21.881 25.257 1.000 32.646 74 GLN A O 1
ATOM 606 N N . SER A 1 74 ? -57.678 21.304 24.886 1.000 37.094 75 SER A N 1
ATOM 607 C CA . SER A 1 74 ? -58.169 22.634 25.177 1.000 39.247 75 SER A CA 1
ATOM 608 C C . SER A 1 74 ? -57.778 23.095 26.581 1.000 39.149 75 SER A C 1
ATOM 609 O O . SER A 1 74 ? -57.691 22.287 27.519 1.000 40.060 75 SER A O 1
ATOM 612 N N . GLY A 1 75 ? -57.537 24.396 26.710 1.000 50.711 76 GLY A N 1
ATOM 613 C CA . GLY A 1 75 ? -57.271 25.007 27.995 1.000 52.367 76 GLY A CA 1
ATOM 614 C C . GLY A 1 75 ? -55.807 25.004 28.379 1.000 52.646 76 GLY A C 1
ATOM 615 O O . GLY A 1 75 ? -55.397 25.722 29.294 1.000 55.301 76 GLY A O 1
ATOM 616 N N . TYR A 1 76 ? -55.012 24.201 27.678 1.000 37.357 77 TYR A N 1
ATOM 617 C CA . TYR A 1 76 ? -53.610 24.037 28.039 1.000 34.886 77 TYR A CA 1
ATOM 618 C C . TYR A 1 76 ? -52.717 25.084 27.427 1.000 34.057 77 TYR A C 1
ATOM 619 O O . TYR A 1 76 ? -52.926 25.519 26.299 1.000 33.530 77 TYR A O 1
ATOM 628 N N . LYS A 1 77 ? -51.701 25.464 28.185 1.000 35.349 78 LYS A N 1
ATOM 629 C CA . LYS A 1 77 ? -50.704 26.409 27.728 1.000 34.475 78 LYS A CA 1
ATOM 630 C C . LYS A 1 77 ? -49.379 25.668 27.638 1.000 32.056 78 LYS A C 1
ATOM 631 O O . LYS A 1 77 ? -48.950 25.011 28.588 1.000 31.730 78 LYS A O 1
ATOM 637 N N . TYR A 1 78 ? -48.748 25.755 26.475 1.000 26.469 79 TYR A N 1
ATOM 638 C CA . TYR A 1 78 ? -47.470 25.115 26.252 1.000 24.890 79 TYR A CA 1
ATOM 639 C C . TYR A 1 78 ? -46.407 26.181 26.086 1.000 24.137 79 TYR A C 1
ATOM 640 O O . TYR A 1 78 ? -46.598 27.180 25.371 1.000 23.369 79 TYR A O 1
ATOM 649 N N . SER A 1 79 ? -45.290 25.972 26.770 1.000 23.474 80 SER A N 1
ATOM 650 C CA . SER A 1 79 ? -44.187 26.913 26.732 1.000 22.455 80 SER A CA 1
ATOM 651 C C . SER A 1 79 ? -42.859 26.191 26.954 1.000 21.105 80 SER A C 1
ATOM 652 O O . SER A 1 79 ? -42.820 24.988 27.196 1.000 21.934 80 SER A O 1
ATOM 655 N N . CYS A 1 80 ? -41.774 26.941 26.845 1.000 24.840 81 CYS A N 1
ATOM 656 C CA . CYS A 1 80 ? -40.446 26.417 27.103 1.000 25.148 81 CYS A CA 1
ATOM 657 C C . CYS A 1 80 ? -39.728 27.348 28.068 1.000 26.027 81 CYS A C 1
ATOM 658 O O . CYS A 1 80 ? -39.689 28.564 27.854 1.000 25.750 81 CYS A O 1
ATOM 661 N N . MET A 1 81 ? -39.178 26.771 29.135 1.000 20.518 82 MET A N 1
ATOM 662 C CA . MET A 1 81 ? -38.344 27.506 30.078 1.000 21.287 82 MET A CA 1
ATOM 663 C C . MET A 1 81 ? -36.899 27.342 29.645 1.000 19.755 82 MET A C 1
ATOM 664 O O . MET A 1 81 ? -36.422 26.228 29.486 1.000 19.358 82 MET A O 1
ATOM 669 N N . VAL A 1 82 ? -36.204 28.452 29.439 1.000 25.995 83 VAL A N 1
ATOM 670 C CA . VAL A 1 82 ? -34.829 28.417 28.950 1.000 27.119 83 VAL A CA 1
ATOM 671 C C . VAL A 1 82 ? -33.881 29.084 29.927 1.000 28.177 83 VAL A C 1
ATOM 672 O O . VAL A 1 82 ? -34.023 30.260 30.229 1.000 28.227 83 VAL A O 1
ATOM 676 N N . THR A 1 83 ? -32.906 28.331 30.412 1.000 24.358 84 THR A N 1
ATOM 677 C CA . THR A 1 83 ? -31.952 28.875 31.355 1.000 25.582 84 THR A CA 1
ATOM 678 C C . THR A 1 83 ? -30.587 28.985 30.709 1.000 26.172 84 THR A C 1
ATOM 679 O O . THR A 1 83 ? -30.001 27.985 30.307 1.000 26.003 84 THR A O 1
ATOM 683 N N . HIS A 1 84 ? -30.079 30.207 30.610 1.000 28.532 85 HIS A N 1
ATOM 684 C CA . HIS A 1 84 ? -28.751 30.419 30.068 1.000 30.401 85 HIS A CA 1
ATOM 685 C C . HIS A 1 84 ? -28.020 31.480 30.869 1.000 31.751 85 HIS A C 1
ATOM 686 O O . HIS A 1 84 ? -28.589 32.520 31.193 1.000 31.867 85 HIS A O 1
ATOM 693 N N . ASN A 1 85 ? -26.753 31.222 31.168 1.000 40.686 86 ASN A N 1
ATOM 694 C CA . ASN A 1 85 ? -25.936 32.186 31.900 1.000 44.368 86 ASN A CA 1
ATOM 695 C C . ASN A 1 85 ? -26.555 32.566 33.256 1.000 46.632 86 ASN A C 1
ATOM 696 O O . ASN A 1 85 ? -26.380 33.687 33.735 1.000 47.487 86 ASN A O 1
ATOM 701 N N . GLY A 1 86 ? -27.290 31.634 33.859 1.000 43.942 87 GLY A N 1
ATOM 702 C CA . GLY A 1 86 ? -27.904 31.875 35.151 1.000 46.100 87 GLY A CA 1
ATOM 703 C C . GLY A 1 86 ? -29.232 32.609 35.087 1.000 47.024 87 GLY A C 1
ATOM 704 O O . GLY A 1 86 ? -29.860 32.859 36.113 1.000 48.003 87 GLY A O 1
ATOM 705 N N . ASP A 1 87 ? -29.664 32.962 33.884 1.000 42.516 88 ASP A N 1
ATOM 706 C CA . ASP A 1 87 ? -30.939 33.651 33.723 1.000 43.274 88 ASP A CA 1
ATOM 707 C C . ASP A 1 87 ? -31.984 32.737 33.098 1.000 41.065 88 ASP A C 1
ATOM 708 O O . ASP A 1 87 ? -31.672 31.908 32.251 1.000 39.644 88 ASP A O 1
ATOM 713 N N . SER A 1 88 ? -33.229 32.895 33.517 1.000 40.184 89 SER A N 1
ATOM 714 C CA . SER A 1 88 ? -34.299 32.071 32.987 1.000 38.194 89 SER A CA 1
ATOM 715 C C . SER A 1 88 ? -35.350 32.899 32.267 1.000 36.473 89 SER A C 1
ATOM 716 O O . SER A 1 88 ? -35.751 33.982 32.720 1.000 36.512 89 SER A O 1
ATOM 719 N N . LYS A 1 89 ? -35.794 32.369 31.136 1.000 36.289 90 LYS A N 1
ATOM 720 C CA . LYS A 1 89 ? -36.805 33.024 30.329 1.000 34.412 90 LYS A CA 1
ATOM 721 C C . LYS A 1 89 ? -37.843 31.984 29.951 1.000 31.298 90 LYS A C 1
ATOM 722 O O . LYS A 1 89 ? -37.500 30.849 29.627 1.000 29.754 90 LYS A O 1
ATOM 728 N N . GLU A 1 90 ? -39.113 32.364 30.010 1.000 25.429 91 GLU A N 1
ATOM 729 C CA . GLU A 1 90 ? -40.174 31.501 29.525 1.000 25.314 91 GLU A CA 1
ATOM 730 C C . GLU A 1 90 ? -40.611 31.952 28.130 1.000 23.540 91 GLU A C 1
ATOM 731 O O . GLU A 1 90 ? -40.857 33.131 27.908 1.000 21.353 91 GLU A O 1
ATOM 737 N N . ILE A 1 91 ? -40.717 31.010 27.202 1.000 24.495 92 ILE A N 1
ATOM 738 C CA . ILE A 1 91 ? -41.110 31.324 25.826 1.000 26.308 92 ILE A CA 1
ATOM 739 C C . ILE A 1 91 ? -42.404 30.619 25.452 1.000 26.835 92 ILE A C 1
ATOM 740 O O . ILE A 1 91 ? -42.519 29.400 25.584 1.000 26.282 92 ILE A O 1
ATOM 745 N N . GLN A 1 92 ? -43.370 31.389 24.970 1.000 31.112 93 GLN A N 1
ATOM 746 C CA . GLN A 1 92 ? -44.685 30.849 24.639 1.000 34.999 93 GLN A CA 1
ATOM 747 C C . GLN A 1 92 ? -44.731 30.249 23.248 1.000 37.173 93 GLN A C 1
ATOM 748 O O . GLN A 1 92 ? -44.080 30.735 22.324 1.000 35.570 93 GLN A O 1
ATOM 754 N N . LEU A 1 93 ? -45.524 29.195 23.115 1.000 35.641 94 LEU A N 1
ATOM 755 C CA . LEU A 1 93 ? -45.817 28.601 21.822 1.000 40.489 94 LEU A CA 1
ATOM 756 C C . LEU A 1 93 ? -46.157 29.667 20.768 1.000 44.534 94 LEU A C 1
ATOM 757 O O . LEU A 1 93 ? -45.451 29.799 19.756 1.000 45.713 94 LEU A O 1
ATOM 762 N N . ASP A 1 94 ? -47.233 30.415 21.016 1.000 69.014 95 ASP A N 1
ATOM 763 C CA . ASP A 1 94 ? -47.688 31.500 20.134 1.000 73.583 95 ASP A CA 1
ATOM 764 C C . ASP A 1 94 ? -47.919 31.068 18.685 1.000 75.435 95 ASP A C 1
ATOM 765 O O . ASP A 1 94 ? -46.992 31.077 17.871 1.000 75.443 95 ASP A O 1
ATOM 770 N N . ARG A 1 95 ? -49.171 30.720 18.386 1.000 73.117 96 ARG A N 1
ATOM 771 C CA . ARG A 1 95 ? -49.594 30.182 17.089 1.000 75.459 96 ARG A CA 1
ATOM 772 C C . ARG A 1 95 ? -49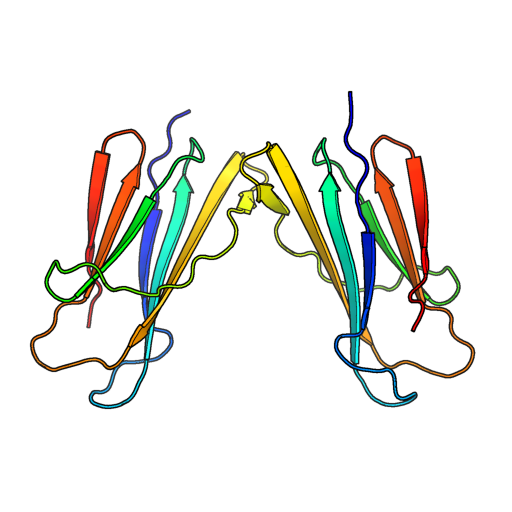.650 28.657 17.137 1.000 76.757 96 ARG A C 1
ATOM 773 O O . ARG A 1 95 ? -50.077 28.074 18.135 1.000 76.986 96 ARG A O 1
ATOM 781 N N . ALA B 1 1 ? -3.678 15.911 22.015 1.000 73.277 2 ALA B N 1
ATOM 782 C CA . ALA B 1 1 ? -5.123 15.727 22.012 1.000 70.087 2 ALA B CA 1
ATOM 783 C C . ALA B 1 1 ? -5.663 15.618 20.587 1.000 68.037 2 ALA B C 1
ATOM 784 O O . ALA B 1 1 ? -6.817 15.962 20.321 1.000 67.366 2 ALA B O 1
ATOM 786 N N . THR B 1 2 ? -4.821 15.144 19.675 1.000 61.802 3 THR B N 1
ATOM 787 C CA . THR B 1 2 ? -5.240 14.933 18.294 1.000 58.707 3 THR B CA 1
ATOM 788 C C . THR B 1 2 ? -5.914 13.574 18.131 1.000 56.644 3 THR B C 1
ATOM 789 O O . THR B 1 2 ? -5.392 12.554 18.577 1.000 56.944 3 THR B O 1
ATOM 793 N N . SER B 1 3 ? -7.080 13.577 17.495 1.000 50.085 4 SER B N 1
ATOM 794 C CA . SER B 1 3 ? -7.859 12.362 17.283 1.000 48.032 4 SER B CA 1
ATOM 795 C C . SER B 1 3 ? -8.282 12.223 15.831 1.000 46.363 4 SER B C 1
ATOM 796 O O . SER B 1 3 ? -8.984 13.073 15.293 1.000 44.869 4 SER B O 1
ATOM 799 N N . SER B 1 4 ? -7.856 11.140 15.201 1.000 50.374 5 SER B N 1
ATOM 800 C CA . SER B 1 4 ? -8.233 10.886 13.829 1.000 49.293 5 SER B CA 1
ATOM 801 C C . SER B 1 4 ? -9.668 10.393 13.738 1.000 47.340 5 SER B C 1
ATOM 802 O O . SER B 1 4 ? -10.176 9.747 14.651 1.000 46.821 5 SER B O 1
ATOM 805 N N . PRO B 1 5 ? -10.335 10.714 12.630 1.000 44.816 6 PRO B N 1
ATOM 806 C CA . PRO B 1 5 ? -11.741 10.334 12.513 1.000 43.566 6 PRO B CA 1
ATOM 807 C C . PRO B 1 5 ? -11.897 8.826 12.342 1.000 43.961 6 PRO B C 1
ATOM 808 O O . PRO B 1 5 ? -11.184 8.220 11.533 1.000 43.655 6 PRO B O 1
ATOM 812 N N . ASN B 1 6 ? -12.811 8.233 13.107 1.000 45.837 7 ASN B N 1
ATOM 813 C CA . ASN B 1 6 ? -13.351 6.935 12.754 1.000 47.261 7 ASN B CA 1
ATOM 814 C C . ASN B 1 6 ? -14.401 7.137 11.668 1.000 46.779 7 ASN B C 1
ATOM 815 O O . ASN B 1 6 ? -15.345 7.901 11.848 1.000 45.274 7 ASN B O 1
ATOM 820 N N . VAL B 1 7 ? -14.228 6.460 10.538 1.000 45.126 8 VAL B N 1
ATOM 821 C CA . VAL B 1 7 ? -15.050 6.720 9.360 1.000 45.806 8 VAL B CA 1
ATOM 822 C C . VAL B 1 7 ? -15.789 5.490 8.834 1.000 46.935 8 VAL B C 1
ATOM 823 O O . VAL B 1 7 ? -15.168 4.501 8.446 1.000 47.650 8 VAL B O 1
ATOM 827 N N . GLN B 1 8 ? -17.118 5.570 8.811 1.000 50.611 9 GLN B N 1
ATOM 828 C CA . GLN B 1 8 ? -17.956 4.544 8.204 1.000 51.669 9 GLN B CA 1
ATOM 829 C C . GLN B 1 8 ? -18.628 5.063 6.939 1.000 51.525 9 GLN B C 1
ATOM 830 O O . GLN B 1 8 ? -19.200 6.152 6.928 1.000 50.588 9 GLN B O 1
ATOM 836 N N . VAL B 1 9 ? -18.541 4.277 5.870 1.000 43.879 10 VAL B N 1
ATOM 837 C CA . VAL B 1 9 ? -19.207 4.596 4.617 1.000 44.513 10 VAL B CA 1
ATOM 838 C C . VAL B 1 9 ? -20.244 3.528 4.308 1.000 45.790 10 VAL B C 1
ATOM 839 O O . VAL B 1 9 ? -19.906 2.430 3.875 1.000 46.798 10 VAL B O 1
ATOM 843 N N . TYR B 1 10 ? -21.511 3.859 4.538 1.000 54.736 11 TYR B N 1
ATOM 844 C CA . TYR B 1 10 ? -22.606 2.910 4.360 1.000 55.249 11 TYR B CA 1
ATOM 845 C C . TYR B 1 10 ? -23.704 3.471 3.459 1.000 55.338 11 TYR B C 1
ATOM 846 O O . TYR B 1 10 ? -23.595 4.587 2.955 1.000 54.867 11 TYR B O 1
ATOM 855 N N . THR B 1 11 ? -24.749 2.676 3.245 1.000 46.611 12 THR B N 1
ATOM 856 C CA . THR B 1 11 ? -25.918 3.109 2.484 1.000 46.940 12 THR B CA 1
ATOM 857 C C . THR B 1 11 ? -27.158 2.898 3.342 1.000 47.419 12 THR B C 1
ATOM 858 O O . THR B 1 11 ? -27.128 2.116 4.292 1.000 47.569 12 THR B O 1
ATOM 862 N N . TYR B 1 12 ? -28.242 3.596 3.013 1.000 59.399 13 TYR B N 1
ATOM 863 C CA . TYR B 1 12 ? -29.442 3.581 3.851 1.000 60.799 13 TYR B CA 1
ATOM 864 C C . TYR B 1 12 ? -30.099 2.206 3.949 1.000 62.421 13 TYR B C 1
ATOM 865 O O . TYR B 1 12 ? -30.502 1.777 5.031 1.000 61.834 13 TYR B O 1
ATOM 874 N N . LYS B 1 13 ? -30.226 1.526 2.815 1.000 61.105 14 LYS B N 1
ATOM 875 C CA . LYS B 1 13 ? -30.722 0.157 2.817 1.000 64.142 14 LYS B CA 1
ATOM 876 C C . LYS B 1 13 ? -29.950 -0.706 1.832 1.000 66.182 14 LYS B C 1
ATOM 877 O O . LYS B 1 13 ? -29.201 -0.193 0.996 1.000 66.105 14 LYS B O 1
ATOM 883 N N . LEU B 1 14 ? -30.125 -2.018 1.941 1.000 84.413 15 LEU B N 1
ATOM 884 C CA . LEU B 1 14 ? -29.330 -2.947 1.154 1.000 86.555 15 LEU B CA 1
ATOM 885 C C . LEU B 1 14 ? -29.435 -2.654 -0.337 1.000 86.974 15 LEU B C 1
ATOM 886 O O . LEU B 1 14 ? -30.529 -2.521 -0.885 1.000 86.497 15 LEU B O 1
ATOM 891 N N . ILE B 1 15 ? -28.277 -2.548 -0.980 1.000 70.387 16 ILE B N 1
ATOM 892 C CA . ILE B 1 15 ? -28.198 -2.202 -2.391 1.000 71.817 16 ILE B CA 1
ATOM 893 C C . ILE B 1 15 ? -28.926 -3.196 -3.285 1.000 73.735 16 ILE B C 1
ATOM 894 O O . ILE B 1 15 ? -28.954 -4.395 -3.008 1.000 74.330 16 ILE B O 1
ATOM 899 N N . LYS B 1 16 ? -29.518 -2.684 -4.356 1.000 105.234 17 LYS B N 1
ATOM 900 C CA . LYS B 1 16 ? -29.989 -3.522 -5.447 1.000 107.560 17 LYS B CA 1
ATOM 901 C C . LYS B 1 16 ? -29.273 -3.053 -6.707 1.000 108.358 17 LYS B C 1
ATOM 902 O O . LYS B 1 16 ? -28.101 -3.365 -6.911 1.000 109.432 17 LYS B O 1
ATOM 908 N N . GLU B 1 17 ? -29.978 -2.289 -7.535 1.000 100.870 18 GLU B N 1
ATOM 909 C CA . GLU B 1 17 ? -29.381 -1.637 -8.697 1.000 101.494 18 GLU B CA 1
ATOM 910 C C . GLU B 1 17 ? -30.464 -1.091 -9.612 1.000 100.649 18 GLU B C 1
ATOM 911 O O . GLU B 1 17 ? -31.415 -1.793 -9.947 1.000 101.344 18 GLU B O 1
ATOM 917 N N . GLY B 1 18 ? -30.309 0.168 -10.010 1.000 98.609 19 GLY B N 1
ATOM 918 C CA . GLY B 1 18 ? -31.326 0.858 -10.778 1.000 97.022 19 GLY B CA 1
ATOM 919 C C . GLY B 1 18 ? -32.315 1.534 -9.852 1.000 95.048 19 GLY B C 1
ATOM 920 O O . GLY B 1 18 ? -32.988 2.491 -10.239 1.000 94.719 19 GLY B O 1
ATOM 921 N N . GLU B 1 19 ? -32.407 1.023 -8.627 1.000 100.459 20 GLU B N 1
ATOM 922 C CA . GLU B 1 19 ? -33.251 1.633 -7.605 1.000 98.546 20 GLU B CA 1
ATOM 923 C C . GLU B 1 19 ? -32.450 2.609 -6.740 1.000 96.069 20 GLU B C 1
ATOM 924 O O . GLU B 1 19 ? -31.294 2.353 -6.397 1.000 96.577 20 GLU B O 1
ATOM 930 N N . SER B 1 20 ? -33.073 3.730 -6.390 1.000 63.579 21 SER B N 1
ATOM 931 C CA . SER B 1 20 ? -32.381 4.796 -5.674 1.000 60.515 21 SER B CA 1
ATOM 932 C C . SER B 1 20 ? -32.050 4.428 -4.233 1.000 58.333 21 SER B C 1
ATOM 933 O O . SER B 1 20 ? -32.840 3.787 -3.533 1.000 57.428 21 SER B O 1
ATOM 936 N N . ASN B 1 21 ? -30.869 4.850 -3.800 1.000 52.609 22 ASN B N 1
ATOM 937 C CA . ASN B 1 21 ? -30.412 4.602 -2.444 1.000 50.335 22 ASN B CA 1
ATOM 938 C C . ASN B 1 21 ? -29.818 5.880 -1.860 1.000 47.464 22 ASN B C 1
ATOM 939 O O . ASN B 1 21 ? -29.862 6.944 -2.478 1.000 47.179 22 ASN B O 1
ATOM 944 N N . VAL B 1 22 ? -29.257 5.766 -0.667 1.000 47.121 23 VAL B N 1
ATOM 945 C CA . VAL B 1 22 ? -28.592 6.888 -0.035 1.000 44.550 23 VAL B CA 1
ATOM 946 C C . VAL B 1 22 ? -27.177 6.464 0.331 1.000 43.566 23 VAL B C 1
ATOM 947 O O . VAL B 1 22 ? -26.971 5.423 0.959 1.000 43.671 23 VAL B O 1
ATOM 951 N N . LEU B 1 23 ? -26.202 7.262 -0.083 1.000 43.071 24 LEU B N 1
ATOM 952 C CA . LEU B 1 23 ? -24.819 7.023 0.295 1.000 42.281 24 LEU B CA 1
ATOM 953 C C . LEU B 1 23 ? -24.452 7.927 1.469 1.000 41.118 24 LEU B C 1
ATOM 954 O O . LEU B 1 23 ? -24.553 9.145 1.371 1.000 40.407 24 LEU B O 1
ATOM 959 N N . LEU B 1 24 ? -24.031 7.334 2.581 1.000 40.010 25 LEU B N 1
ATOM 960 C CA . LEU B 1 24 ? -23.641 8.110 3.752 1.000 38.070 25 LEU B CA 1
ATOM 961 C C . LEU B 1 24 ? -22.164 7.941 4.106 1.000 38.241 25 LEU B C 1
ATOM 962 O O . LEU B 1 24 ? -21.609 6.850 3.980 1.000 38.452 25 LEU B O 1
ATOM 967 N N . CYS B 1 25 ? -21.538 9.034 4.538 1.000 41.750 26 CYS B N 1
ATOM 968 C CA . CYS B 1 25 ? -20.181 9.011 5.077 1.000 40.765 26 CYS B CA 1
ATOM 969 C C . CYS B 1 25 ? -20.191 9.663 6.456 1.000 39.621 26 CYS B C 1
ATOM 970 O O . CYS B 1 25 ? -20.378 10.876 6.588 1.000 38.989 26 CYS B O 1
ATOM 973 N N . HIS B 1 26 ? -19.998 8.847 7.484 1.000 32.375 27 HIS B N 1
ATOM 974 C CA . HIS B 1 26 ? -20.080 9.316 8.855 1.000 30.922 27 HIS B CA 1
ATOM 975 C C . HIS B 1 26 ? -18.721 9.328 9.552 1.000 30.780 27 HIS B C 1
ATOM 976 O O . HIS B 1 26 ? -18.042 8.307 9.632 1.000 31.401 27 HIS B O 1
ATOM 983 N N . ALA B 1 27 ? -18.331 10.495 10.060 1.000 28.856 28 ALA B N 1
ATOM 984 C CA . ALA B 1 27 ? -17.091 10.626 10.819 1.000 26.564 28 ALA B CA 1
ATOM 985 C C . ALA B 1 27 ? -17.347 10.988 12.293 1.000 26.093 28 ALA B C 1
ATOM 986 O O . ALA B 1 27 ? -18.149 11.859 12.603 1.000 23.892 28 ALA B O 1
ATOM 988 N N . LYS B 1 28 ? -16.662 10.292 13.193 1.000 31.554 29 LYS B N 1
ATOM 989 C CA . LYS B 1 28 ? -16.803 10.519 14.628 1.000 32.543 29 LYS B CA 1
ATOM 990 C C . LYS B 1 28 ? -15.457 10.392 15.351 1.000 33.488 29 LYS B C 1
ATOM 991 O O . LYS B 1 28 ? -14.432 10.078 14.740 1.000 32.754 29 LYS B O 1
ATOM 997 N N . ASP B 1 29 ? -15.471 10.653 16.653 1.000 35.691 30 ASP B N 1
ATOM 998 C CA . ASP B 1 29 ? -14.275 10.536 17.482 1.000 36.410 30 ASP B CA 1
ATOM 999 C C . ASP B 1 29 ? -13.098 11.397 16.987 1.000 36.257 30 ASP B C 1
ATOM 1000 O O . ASP B 1 29 ? -11.944 11.037 17.186 1.000 35.670 30 ASP B O 1
ATOM 1005 N N . PHE B 1 30 ? -13.378 12.529 16.351 1.000 30.025 31 PHE B N 1
ATOM 1006 C CA . PHE B 1 30 ? -12.286 13.397 15.906 1.000 29.601 31 PHE B CA 1
ATOM 1007 C C . PHE B 1 30 ? -12.142 14.723 16.656 1.000 30.001 31 PHE B C 1
ATOM 1008 O O . PHE B 1 30 ? -13.112 15.277 17.180 1.000 28.527 31 PHE B O 1
ATOM 1016 N N . SER B 1 31 ? -10.900 15.205 16.708 1.000 34.896 32 SER B N 1
ATOM 1017 C CA . SER B 1 31 ? -10.556 16.521 17.241 1.000 36.920 32 SER B CA 1
ATOM 1018 C C . SER B 1 31 ? -9.158 16.838 16.745 1.000 37.652 32 SER B C 1
ATOM 1019 O O . SER B 1 31 ? -8.299 15.968 16.776 1.000 37.720 32 SER B O 1
ATOM 1022 N N . PRO B 1 32 ? -8.912 18.081 16.293 1.000 42.013 33 PRO B N 1
ATOM 1023 C CA . PRO B 1 32 ? -9.788 19.267 16.264 1.000 41.284 33 PRO B CA 1
ATOM 1024 C C . PRO B 1 32 ? -11.035 19.110 15.401 1.000 40.668 33 PRO B C 1
ATOM 1025 O O . PRO B 1 32 ? -11.132 18.154 14.637 1.000 41.773 33 PRO B O 1
ATOM 1029 N N . PRO B 1 33 ? -11.986 20.047 15.535 1.000 28.548 34 PRO B N 1
ATOM 1030 C CA . PRO B 1 33 ? -13.252 20.007 14.794 1.000 28.553 34 PRO B CA 1
ATOM 1031 C C . PRO B 1 33 ? -13.096 20.158 13.278 1.000 27.822 34 PRO B C 1
ATOM 1032 O O . PRO B 1 33 ? -13.913 19.606 12.549 1.000 27.477 34 PRO B O 1
ATOM 1036 N N . ASN B 1 34 ? -12.073 20.881 12.827 1.000 40.494 35 ASN B N 1
ATOM 1037 C CA . ASN B 1 34 ? -11.826 21.122 11.402 1.000 41.489 35 ASN B CA 1
ATOM 1038 C C . ASN B 1 34 ? -11.689 19.835 10.608 1.000 41.168 35 ASN B C 1
ATOM 1039 O O . ASN B 1 34 ? -10.723 19.092 10.784 1.000 41.297 35 ASN B O 1
ATOM 1044 N N . ILE B 1 35 ? -12.642 19.585 9.720 1.000 34.409 36 ILE B N 1
ATOM 1045 C CA . ILE B 1 35 ? -12.669 18.351 8.952 1.000 34.154 36 ILE B CA 1
ATOM 1046 C C . ILE B 1 35 ? -13.393 18.574 7.629 1.000 35.773 36 ILE B C 1
ATOM 1047 O O . ILE B 1 35 ? -14.149 19.532 7.484 1.000 34.599 36 ILE B O 1
ATOM 1052 N N . LYS B 1 36 ? -13.156 17.688 6.666 1.000 41.163 37 LYS B N 1
ATOM 1053 C CA . LYS B 1 36 ? -13.826 17.751 5.371 1.000 43.526 37 LYS B CA 1
ATOM 1054 C C . LYS B 1 36 ? -14.232 16.358 4.878 1.000 43.937 37 LYS B C 1
ATOM 1055 O O . LYS B 1 36 ? -13.460 15.406 4.966 1.000 43.929 37 LYS B O 1
ATOM 1061 N N . LEU B 1 37 ? -15.453 16.246 4.369 1.000 32.801 38 LEU B N 1
ATOM 1062 C CA . LEU B 1 37 ? -15.948 14.990 3.819 1.000 33.715 38 LEU B CA 1
ATOM 1063 C C . LEU B 1 37 ? -16.357 15.145 2.358 1.000 34.652 38 LEU B C 1
ATOM 1064 O O . LEU B 1 37 ? -17.113 16.050 2.012 1.000 33.909 38 LEU B O 1
ATOM 1069 N N . GLU B 1 38 ? -15.869 14.254 1.501 1.000 50.456 39 GLU B N 1
ATOM 1070 C CA . GLU B 1 38 ? -16.257 14.274 0.092 1.000 51.867 39 GLU B CA 1
ATOM 1071 C C . GLU B 1 38 ? -16.685 12.898 -0.393 1.000 52.464 39 GLU B C 1
ATOM 1072 O O . GLU B 1 38 ? -15.905 11.953 -0.379 1.000 54.493 39 GLU B O 1
ATOM 1078 N N . LEU B 1 39 ? -17.935 12.787 -0.817 1.000 38.418 40 LEU B N 1
ATOM 1079 C CA . LEU B 1 39 ? -18.417 11.540 -1.374 1.000 39.384 40 LEU B CA 1
ATOM 1080 C C . LEU B 1 39 ? -17.924 11.413 -2.810 1.000 40.923 40 LEU B C 1
ATOM 1081 O O . LEU B 1 39 ? -17.918 12.385 -3.571 1.000 40.015 40 LEU B O 1
ATOM 1086 N N . LEU B 1 40 ? -17.491 10.210 -3.167 1.000 49.095 41 LEU B N 1
ATOM 1087 C CA . LEU B 1 40 ? -16.941 9.964 -4.489 1.000 51.551 41 LEU B CA 1
ATOM 1088 C C . LEU B 1 40 ? -17.681 8.825 -5.171 1.000 52.856 41 LEU B C 1
ATOM 1089 O O . LEU B 1 40 ? -18.178 7.912 -4.510 1.000 52.888 41 LEU B O 1
ATOM 1094 N N . GLU B 1 41 ? -17.783 8.899 -6.491 1.000 70.335 42 GLU B N 1
ATOM 1095 C CA . GLU B 1 41 ? -18.110 7.721 -7.283 1.000 72.493 42 GLU B CA 1
ATOM 1096 C C . GLU B 1 41 ? -17.098 7.637 -8.413 1.000 73.309 42 GLU B C 1
ATOM 1097 O O . GLU B 1 41 ? -17.051 8.502 -9.291 1.000 72.672 42 GLU B O 1
ATOM 1103 N N . ASN B 1 42 ? -16.260 6.606 -8.345 1.000 59.973 43 ASN B N 1
ATOM 1104 C CA . ASN B 1 42 ? -15.143 6.436 -9.274 1.000 61.186 43 ASN B CA 1
ATOM 1105 C C . ASN B 1 42 ? -14.102 7.546 -9.133 1.000 61.410 43 ASN B C 1
ATOM 1106 O O . ASN B 1 42 ? -13.530 8.014 -10.121 1.000 61.615 43 ASN B O 1
ATOM 1111 N N . GLY B 1 43 ? -13.861 7.960 -7.892 1.000 64.897 44 GLY B N 1
ATOM 1112 C CA . GLY B 1 43 ? -12.884 8.993 -7.605 1.000 64.816 44 GLY B CA 1
ATOM 1113 C C . GLY B 1 43 ? -13.333 10.354 -8.090 1.000 64.571 44 GLY B C 1
ATOM 1114 O O . GLY B 1 43 ? -12.546 11.300 -8.132 1.000 64.660 44 GLY B O 1
ATOM 1115 N N . ARG B 1 44 ? -14.604 10.450 -8.467 1.000 75.138 45 ARG B N 1
ATOM 1116 C CA . ARG B 1 44 ? -15.181 11.718 -8.895 1.000 74.841 45 ARG B CA 1
ATOM 1117 C C . ARG B 1 44 ? -16.093 12.301 -7.822 1.000 72.611 45 ARG B C 1
ATOM 1118 O O . ARG B 1 44 ? -16.956 11.608 -7.287 1.000 72.572 45 ARG B O 1
ATOM 1126 N N . ILE B 1 45 ? -15.885 13.578 -7.515 1.000 58.131 46 ILE B N 1
ATOM 1127 C CA . ILE B 1 45 ? -16.668 14.274 -6.500 1.000 55.257 46 ILE B CA 1
ATOM 1128 C C . ILE B 1 45 ? -18.144 14.323 -6.880 1.000 53.509 46 ILE B C 1
ATOM 1129 O O . ILE B 1 45 ? -18.501 14.794 -7.960 1.000 54.454 46 ILE B O 1
ATOM 1134 N N . ILE B 1 46 ? -18.996 13.832 -5.988 1.000 48.487 47 ILE B N 1
ATOM 1135 C CA . ILE B 1 46 ? -20.437 13.860 -6.210 1.000 45.940 47 ILE B CA 1
ATOM 1136 C C . ILE B 1 46 ? -21.027 15.180 -5.729 1.000 43.995 47 ILE B C 1
ATOM 1137 O O . ILE B 1 46 ? -20.921 15.517 -4.548 1.000 43.313 47 ILE B O 1
ATOM 1142 N N . PRO B 1 47 ? -21.654 15.930 -6.650 1.000 42.484 48 PRO B N 1
ATOM 1143 C CA . PRO B 1 47 ? -22.256 17.244 -6.382 1.000 40.705 48 PRO B CA 1
ATOM 1144 C C . PRO B 1 47 ? -23.568 17.172 -5.601 1.000 38.497 48 PRO B C 1
ATOM 1145 O O . PRO B 1 47 ? -24.190 16.118 -5.535 1.000 37.968 48 PRO B O 1
ATOM 1149 N N . ASN B 1 48 ? -23.960 18.301 -5.016 1.000 44.887 49 ASN B N 1
ATOM 1150 C CA . ASN B 1 48 ? -25.235 18.446 -4.300 1.000 43.079 49 ASN B CA 1
ATOM 1151 C C . ASN B 1 48 ? -25.469 17.458 -3.164 1.000 40.194 49 ASN B C 1
ATOM 1152 O O . ASN B 1 48 ? -26.545 16.885 -3.037 1.000 39.560 49 ASN B O 1
ATOM 1157 N N . THR B 1 49 ? -24.460 17.267 -2.330 1.000 36.615 50 THR B N 1
ATOM 1158 C CA . THR B 1 49 ? -24.604 16.396 -1.179 1.000 35.499 50 THR B CA 1
ATOM 1159 C C . THR B 1 49 ? -25.158 17.195 -0.010 1.000 34.923 50 THR B C 1
ATOM 1160 O O . THR B 1 49 ? -25.090 18.415 -0.002 1.000 34.591 50 THR B O 1
ATOM 1164 N N . THR B 1 50 ? -25.706 16.500 0.978 1.000 33.133 51 THR B N 1
ATOM 1165 C CA . THR B 1 50 ? -26.184 17.134 2.200 1.000 31.806 51 THR B CA 1
ATOM 1166 C C . THR B 1 50 ? -25.245 16.831 3.366 1.000 31.351 51 THR B C 1
ATOM 1167 O O . THR B 1 50 ? -24.851 15.685 3.567 1.000 32.149 51 THR B O 1
ATOM 1171 N N . GLN B 1 51 ? -24.888 17.855 4.133 1.000 30.825 52 GLN B N 1
ATOM 1172 C CA . GLN B 1 51 ? -24.095 17.644 5.336 1.000 30.406 52 GLN B CA 1
ATOM 1173 C C . GLN B 1 51 ? -24.832 18.019 6.628 1.000 29.132 52 GLN B C 1
ATOM 1174 O O . GLN B 1 51 ? -25.410 19.095 6.744 1.000 27.474 52 GLN B O 1
ATOM 1180 N N . SER B 1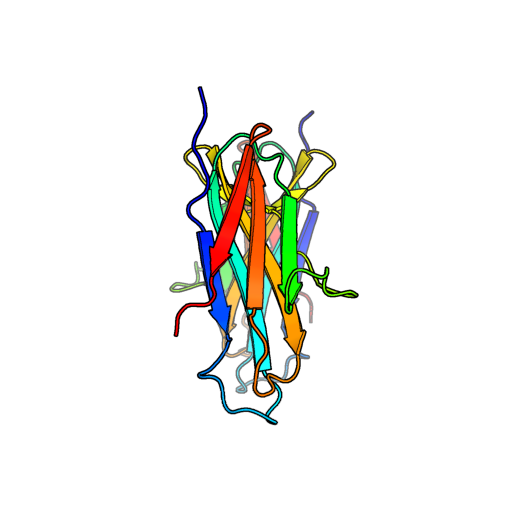 52 ? -24.801 17.117 7.599 1.000 26.301 53 SER B N 1
ATOM 1181 C CA . SER B 1 52 ? -25.412 17.361 8.894 1.000 25.477 53 SER B CA 1
ATOM 1182 C C . SER B 1 52 ? -24.692 18.496 9.600 1.000 25.108 53 SER B C 1
ATOM 1183 O O . SER B 1 52 ? -23.622 18.926 9.168 1.000 25.114 53 SER B O 1
ATOM 1186 N N . ASP B 1 53 ? -25.267 18.969 10.698 1.000 26.990 54 ASP B N 1
ATOM 1187 C CA . ASP B 1 53 ? -24.552 19.880 11.579 1.000 28.309 54 ASP B CA 1
ATOM 1188 C C . ASP B 1 53 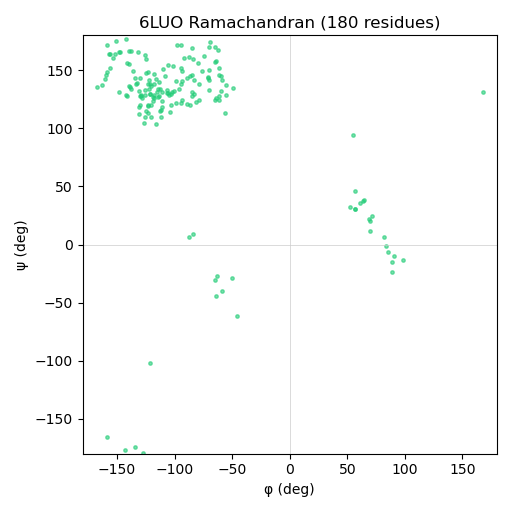? -23.350 19.171 12.195 1.000 28.546 54 ASP B C 1
ATOM 1189 O O . ASP B 1 53 ? -23.317 17.951 12.285 1.000 28.174 54 ASP B O 1
ATOM 1194 N N . LEU B 1 54 ? -22.364 19.949 12.616 1.000 24.506 55 LEU B N 1
ATOM 1195 C CA . LEU B 1 54 ? -21.263 19.430 13.411 1.000 25.877 55 LEU B CA 1
ATOM 1196 C C . LEU B 1 54 ? -21.706 19.334 14.871 1.000 26.064 55 LEU B C 1
ATOM 1197 O O . LEU B 1 54 ? -22.128 20.325 15.470 1.000 25.319 55 LEU B O 1
ATOM 1202 N N . SER B 1 55 ? -21.614 18.131 15.431 1.000 26.043 56 SER B N 1
ATOM 1203 C CA . SER B 1 55 ? -22.006 17.881 16.817 1.000 27.501 56 SER B CA 1
ATOM 1204 C C . SER B 1 55 ? -20.823 17.875 17.771 1.000 28.272 56 SER B C 1
ATOM 1205 O O . SER B 1 55 ? -19.754 17.347 17.464 1.000 26.687 56 SER B O 1
ATOM 1208 N N . PHE B 1 56 ? -21.052 18.460 18.941 1.000 28.382 57 PHE B N 1
ATOM 1209 C CA . PHE B 1 56 ? -20.051 18.572 19.983 1.000 29.554 57 PHE B CA 1
ATOM 1210 C C . PHE B 1 56 ? -20.402 17.537 21.034 1.000 30.196 57 PHE B C 1
ATOM 1211 O O . PHE B 1 56 ? -21.447 17.633 21.665 1.000 29.180 57 PHE B O 1
ATOM 1219 N N . GLU B 1 57 ? -19.549 16.535 21.209 1.000 36.191 58 GLU B N 1
ATOM 1220 C CA . GLU B 1 57 ? -19.817 15.474 22.175 1.000 38.502 58 GLU B CA 1
ATOM 1221 C C . GLU B 1 57 ? -19.178 15.766 23.542 1.000 39.844 58 GLU B C 1
ATOM 1222 O O . GLU B 1 57 ? -18.135 16.408 23.623 1.000 39.152 58 GLU B O 1
ATOM 1228 N N . SER B 1 58 ? -19.812 15.285 24.608 1.000 40.179 59 SER B N 1
ATOM 1229 C CA . SER B 1 58 ? -19.383 15.590 25.975 1.000 42.179 59 SER B CA 1
ATOM 1230 C C . SER B 1 58 ? -17.894 15.350 26.227 1.000 42.134 59 SER B C 1
ATOM 1231 O O . SER B 1 58 ? -17.296 16.006 27.079 1.000 42.313 59 SER B O 1
ATOM 1234 N N . ASP B 1 59 ? -17.306 14.408 25.492 1.000 42.600 60 ASP B N 1
ATOM 1235 C CA . ASP B 1 59 ? -15.880 14.104 25.620 1.000 41.644 60 ASP B CA 1
ATOM 1236 C C . ASP B 1 59 ? -15.020 14.990 24.714 1.000 40.742 60 ASP B C 1
ATOM 1237 O O . ASP B 1 59 ? -13.812 14.789 24.598 1.000 40.447 60 ASP B O 1
ATOM 1242 N N . TRP B 1 60 ? -15.652 15.960 24.061 1.000 35.507 61 TRP B N 1
ATOM 1243 C CA . TRP B 1 60 ? -14.933 16.939 23.265 1.000 34.201 61 TRP B CA 1
ATOM 1244 C C . TRP B 1 60 ? -14.356 16.360 21.981 1.000 33.651 61 TRP B C 1
ATOM 1245 O O . TRP B 1 60 ? -13.373 16.871 21.441 1.000 34.923 61 TRP B O 1
ATOM 1256 N N . SER B 1 61 ? -14.959 15.286 21.499 1.000 31.322 62 SER B N 1
ATOM 1257 C CA . SER B 1 61 ? -14.727 14.848 20.134 1.000 30.906 62 SER B CA 1
ATOM 1258 C C . SER B 1 61 ? -15.903 15.390 19.339 1.000 29.519 62 SER B C 1
ATOM 1259 O O . SER B 1 61 ? -16.849 15.927 19.922 1.000 29.175 62 SER B O 1
ATOM 1262 N N . PHE B 1 62 ? -15.847 15.264 18.018 1.000 28.498 63 PHE B N 1
ATOM 1263 C CA . PHE B 1 62 ? -16.917 15.783 17.176 1.000 28.609 63 PHE B CA 1
ATOM 1264 C C . PHE B 1 62 ? -17.486 14.720 16.241 1.000 28.953 63 PHE B C 1
ATOM 1265 O O . PHE B 1 62 ? -16.876 13.672 16.034 1.000 29.219 63 PHE B O 1
ATOM 1273 N N . LYS B 1 63 ? -18.674 15.001 15.706 1.000 30.127 64 LYS B N 1
ATOM 1274 C CA . LYS B 1 63 ? -19.398 14.089 14.820 1.000 30.667 64 LYS B CA 1
ATOM 1275 C C . LYS B 1 63 ? -19.918 14.881 13.641 1.000 29.075 64 LYS B C 1
ATOM 1276 O O . LYS B 1 63 ? -20.333 16.018 13.798 1.000 27.540 64 LYS B O 1
ATOM 1282 N N . LEU B 1 64 ? -19.903 14.266 12.464 1.000 32.296 65 LEU B N 1
ATOM 1283 C CA . LEU B 1 64 ? -20.376 14.899 11.252 1.000 32.099 65 LEU B CA 1
ATOM 1284 C C . LEU B 1 64 ? -20.777 13.798 10.287 1.000 32.359 65 LEU B C 1
ATOM 1285 O O . LEU B 1 64 ? -20.225 12.708 10.343 1.000 33.543 65 LEU B O 1
ATOM 1290 N N . THR B 1 65 ? -21.725 14.095 9.402 1.000 30.438 66 THR B N 1
ATOM 1291 C CA . THR B 1 65 ? -22.196 13.144 8.401 1.000 31.283 66 THR B CA 1
ATOM 1292 C C . THR B 1 65 ? -22.491 13.849 7.082 1.000 31.835 66 THR B C 1
ATOM 1293 O O . THR B 1 65 ? -23.211 14.835 7.045 1.000 31.649 66 THR B O 1
ATOM 1297 N N . ARG B 1 66 ? -21.936 13.342 5.996 1.000 33.336 67 ARG B N 1
ATOM 1298 C CA . ARG B 1 66 ? -22.351 13.799 4.678 1.000 33.691 67 ARG B CA 1
ATOM 1299 C C . ARG B 1 66 ? -23.039 12.667 3.928 1.000 34.370 67 ARG B C 1
ATOM 1300 O O . ARG B 1 66 ? -22.622 11.512 4.003 1.000 34.346 67 ARG B O 1
ATOM 1308 N N . TYR B 1 67 ? -24.103 13.004 3.210 1.000 33.091 68 TYR B N 1
ATOM 1309 C CA . TYR B 1 67 ? -24.849 11.998 2.471 1.000 33.430 68 TYR B CA 1
ATOM 1310 C C . TYR B 1 67 ? -25.442 12.567 1.190 1.000 33.559 68 TYR B C 1
ATOM 1311 O O . TYR B 1 67 ? -25.481 13.779 0.994 1.000 32.567 68 TYR B O 1
ATOM 1320 N N . VAL B 1 68 ? -25.882 11.675 0.315 1.000 31.662 69 VAL B N 1
ATOM 1321 C CA . VAL B 1 68 ? -26.539 12.060 -0.926 1.000 33.672 69 VAL B CA 1
ATOM 1322 C C . VAL B 1 68 ? -27.338 10.875 -1.446 1.000 35.202 69 VAL B C 1
ATOM 1323 O O . VAL B 1 68 ? -26.921 9.726 -1.313 1.000 36.554 69 VAL B O 1
ATOM 1327 N N . GLU B 1 69 ? -28.506 11.156 -2.012 1.000 46.845 70 GLU B N 1
ATOM 1328 C CA . GLU B 1 69 ? -29.281 10.124 -2.676 1.000 48.885 70 GLU B CA 1
ATOM 1329 C C . GLU B 1 69 ? -28.554 9.762 -3.966 1.000 49.969 70 GLU B C 1
ATOM 1330 O O . GLU B 1 69 ? -27.951 10.624 -4.611 1.000 48.945 70 GLU B O 1
ATOM 1336 N N . PHE B 1 70 ? -28.592 8.485 -4.331 1.000 43.882 71 PHE B N 1
ATOM 1337 C CA . PHE B 1 70 ? -27.914 8.033 -5.538 1.000 46.750 71 PHE B CA 1
ATOM 1338 C C . PHE B 1 70 ? -28.530 6.746 -6.075 1.000 49.427 71 PHE B C 1
ATOM 1339 O O . PHE B 1 70 ? -29.276 6.058 -5.378 1.000 50.209 71 PHE B O 1
ATOM 1347 N N . THR B 1 71 ? -28.220 6.433 -7.327 1.000 59.276 72 THR B N 1
ATOM 1348 C CA . THR B 1 71 ? -28.655 5.187 -7.937 1.000 62.081 72 THR B CA 1
ATOM 1349 C C . THR B 1 71 ? -27.432 4.313 -8.167 1.000 63.939 72 THR B C 1
ATOM 1350 O O . THR B 1 71 ? -26.595 4.630 -9.010 1.000 63.887 72 THR B O 1
ATOM 1354 N N . PRO B 1 72 ? -27.312 3.219 -7.403 1.000 65.866 73 PRO B N 1
ATOM 1355 C CA . PRO B 1 72 ? -26.161 2.315 -7.541 1.000 68.456 73 PRO B CA 1
ATOM 1356 C C . PRO B 1 72 ? -26.079 1.691 -8.936 1.000 71.311 73 PRO B C 1
ATOM 1357 O O . PRO B 1 72 ? -27.061 1.123 -9.420 1.000 71.945 73 PRO B O 1
ATOM 1361 N N . GLN B 1 73 ? -24.912 1.799 -9.566 1.000 107.723 74 GLN B N 1
ATOM 1362 C CA . GLN B 1 73 ? -24.708 1.295 -10.920 1.000 110.771 74 GLN B CA 1
ATOM 1363 C C . GLN B 1 73 ? -23.636 0.203 -10.967 1.000 112.395 74 GLN B C 1
ATOM 1364 O O . GLN B 1 73 ? -22.675 0.228 -10.195 1.000 111.958 74 GLN B O 1
ATOM 1370 N N . SER B 1 74 ? -23.812 -0.752 -11.876 1.000 92.703 75 SER B N 1
ATOM 1371 C CA . SER B 1 74 ? -22.869 -1.854 -12.037 1.000 93.667 75 SER B CA 1
ATOM 1372 C C . SER B 1 74 ? -21.513 -1.341 -12.507 1.000 93.974 75 SER B C 1
ATOM 1373 O O . SER B 1 74 ? -21.421 -0.663 -13.529 1.000 94.117 75 SER B O 1
ATOM 1376 N N . GLY B 1 75 ? -20.465 -1.661 -11.755 1.000 86.818 76 GLY B N 1
ATOM 1377 C CA . GLY B 1 75 ? -19.117 -1.258 -12.121 1.000 87.684 76 GLY B CA 1
ATOM 1378 C C . GLY B 1 75 ? -18.619 -0.019 -11.397 1.000 86.971 76 GLY B C 1
ATOM 1379 O O . GLY B 1 75 ? -17.426 0.293 -11.431 1.000 87.403 76 GLY B O 1
ATOM 1380 N N . TYR B 1 76 ? -19.537 0.687 -10.742 1.000 84.752 77 TYR B N 1
ATOM 1381 C CA . TYR B 1 76 ? -19.202 1.895 -9.996 1.000 82.905 77 TYR B CA 1
ATOM 1382 C C . TYR B 1 76 ? -18.694 1.566 -8.598 1.000 81.215 77 TYR B C 1
ATOM 1383 O O . TYR B 1 76 ? -19.188 0.644 -7.947 1.000 80.920 77 TYR B O 1
ATOM 1392 N N . LYS B 1 77 ? -17.702 2.324 -8.146 1.000 74.064 78 LYS B N 1
ATOM 1393 C CA . LYS B 1 77 ? -17.172 2.169 -6.797 1.000 72.553 78 LYS B CA 1
ATOM 1394 C C . LYS B 1 77 ? -17.357 3.453 -5.982 1.000 69.785 78 LYS B C 1
ATOM 1395 O O . LYS B 1 77 ? -16.909 4.533 -6.380 1.000 69.493 78 LYS B O 1
ATOM 1401 N N . TYR B 1 78 ? -18.029 3.318 -4.842 1.000 67.021 79 TYR B N 1
ATOM 1402 C CA . TYR B 1 78 ? -18.390 4.461 -4.006 1.000 63.884 79 TYR B CA 1
ATOM 1403 C C . TYR B 1 78 ? -17.517 4.571 -2.764 1.000 62.352 79 TYR B C 1
ATOM 1404 O O . TYR B 1 78 ? -17.343 3.604 -2.022 1.000 62.752 79 TYR B O 1
ATOM 1413 N N . SER B 1 79 ? -16.964 5.759 -2.550 1.000 53.554 80 SER B N 1
ATOM 1414 C CA . SER B 1 79 ? -16.112 5.998 -1.395 1.000 51.356 80 SER B CA 1
ATOM 1415 C C . SER B 1 79 ? -16.307 7.403 -0.832 1.000 49.032 80 SER B C 1
ATOM 1416 O O . SER B 1 79 ? -17.135 8.174 -1.315 1.000 49.122 80 SER B O 1
ATOM 1419 N N . CYS B 1 80 ? -15.521 7.722 0.187 1.000 49.393 81 CYS B N 1
ATOM 1420 C CA . CYS B 1 80 ? -15.556 9.019 0.827 1.000 47.666 81 CYS B CA 1
ATOM 1421 C C . CYS B 1 80 ? -14.122 9.404 1.173 1.000 47.703 81 CYS B C 1
ATOM 1422 O O . CYS B 1 80 ? -13.390 8.627 1.787 1.000 48.951 81 CYS B O 1
ATOM 1425 N N . MET B 1 81 ? -13.719 10.596 0.753 1.000 44.463 82 MET B N 1
ATOM 1426 C CA . MET B 1 81 ? -12.408 11.130 1.077 1.000 45.263 82 MET B CA 1
ATOM 1427 C C . MET B 1 81 ? -12.535 12.006 2.322 1.000 44.129 82 MET B C 1
ATOM 1428 O O . MET B 1 81 ? -13.313 12.960 2.338 1.000 43.350 82 MET B O 1
ATOM 1433 N N . VAL B 1 82 ? -11.785 11.666 3.368 1.000 43.550 83 VAL B N 1
ATOM 1434 C CA . VAL B 1 82 ? -11.844 12.388 4.635 1.000 42.960 83 VAL B CA 1
ATOM 1435 C C . VAL B 1 82 ? -10.547 13.147 4.907 1.000 44.261 83 VAL B C 1
ATOM 1436 O O . VAL B 1 82 ? -9.492 12.542 5.077 1.000 45.263 83 VAL B O 1
ATOM 1440 N N . THR B 1 83 ? -10.630 14.473 4.952 1.000 39.647 84 THR B N 1
ATOM 1441 C CA . THR B 1 83 ? -9.464 15.295 5.258 1.000 40.986 84 THR B CA 1
ATOM 1442 C C . THR B 1 83 ? -9.492 15.824 6.693 1.000 40.539 84 THR B C 1
ATOM 1443 O O . THR B 1 83 ? -10.409 16.549 7.082 1.000 39.418 84 THR B O 1
ATOM 1447 N N . HIS B 1 84 ? -8.476 15.468 7.470 1.000 42.750 85 HIS B N 1
ATOM 1448 C CA . HIS B 1 84 ? -8.384 15.921 8.849 1.000 43.247 85 HIS B CA 1
ATOM 1449 C C . HIS B 1 84 ? -6.927 16.083 9.292 1.000 45.598 85 HIS B C 1
ATOM 1450 O O . HIS B 1 84 ? -6.098 15.195 9.080 1.000 46.482 85 HIS B O 1
ATOM 1457 N N . ASN B 1 85 ? -6.625 17.228 9.899 1.000 56.023 86 ASN B N 1
ATOM 1458 C CA . ASN B 1 85 ? -5.295 17.502 10.440 1.000 58.365 86 ASN B CA 1
ATOM 1459 C C . ASN B 1 85 ? -4.196 17.475 9.381 1.000 60.586 86 ASN B C 1
ATOM 1460 O O . ASN B 1 85 ? -3.074 17.041 9.649 1.000 61.244 86 ASN B O 1
ATOM 1465 N N . GLY B 1 86 ? -4.526 17.945 8.181 1.000 72.222 87 GLY B N 1
ATOM 1466 C CA . GLY B 1 86 ? -3.565 18.017 7.095 1.000 75.267 87 GLY B CA 1
ATOM 1467 C C . GLY B 1 86 ? -3.372 16.702 6.360 1.000 76.964 87 GLY B C 1
ATOM 1468 O O . GLY B 1 86 ? -2.506 16.584 5.493 1.000 77.754 87 GLY B O 1
ATOM 1469 N N . ASP B 1 87 ? -4.178 15.707 6.706 1.000 76.970 88 ASP B N 1
ATOM 1470 C CA . ASP B 1 87 ? -4.077 14.399 6.077 1.000 78.596 88 ASP B CA 1
ATOM 1471 C C . ASP B 1 87 ? -5.399 13.978 5.446 1.000 78.286 88 ASP B C 1
ATOM 1472 O O . ASP B 1 87 ? -6.472 14.333 5.931 1.000 77.999 88 ASP B O 1
ATOM 1477 N N . SER B 1 88 ? -5.312 13.221 4.359 1.000 53.564 89 SER B N 1
ATOM 1478 C CA . SER B 1 88 ? -6.494 12.752 3.657 1.000 52.501 89 SER B CA 1
ATOM 1479 C C . SER B 1 88 ? -6.503 11.230 3.602 1.000 52.956 89 SER B C 1
ATOM 1480 O O . SER B 1 88 ? -5.522 10.608 3.212 1.000 53.980 89 SER B O 1
ATOM 1483 N N . LYS B 1 89 ? -7.619 10.634 4.000 1.000 64.721 90 LYS B N 1
ATOM 1484 C CA . LYS B 1 89 ? -7.761 9.186 4.010 1.000 64.963 90 LYS B CA 1
ATOM 1485 C C . LYS B 1 89 ? -9.043 8.802 3.276 1.000 64.439 90 LYS B C 1
ATOM 1486 O O . LYS B 1 89 ? -10.118 9.302 3.594 1.000 63.592 90 LYS B O 1
ATOM 1492 N N . GLU B 1 90 ? -8.932 7.928 2.283 1.000 56.409 91 GLU B N 1
ATOM 1493 C CA . GLU B 1 90 ? -10.105 7.503 1.532 1.000 55.659 91 GLU B CA 1
ATOM 1494 C C . GLU B 1 90 ? -10.645 6.198 2.090 1.000 55.270 91 GLU B C 1
ATOM 1495 O O . GLU B 1 90 ? -9.890 5.265 2.349 1.000 55.728 91 GLU B O 1
ATOM 1501 N N . ILE B 1 91 ? -11.956 6.143 2.281 1.000 47.764 92 ILE B N 1
ATOM 1502 C CA . ILE B 1 91 ? -12.601 4.959 2.821 1.000 47.171 92 ILE B CA 1
ATOM 1503 C C . ILE B 1 91 ? -13.626 4.446 1.813 1.000 47.882 92 ILE B C 1
ATOM 1504 O O . ILE B 1 91 ? -14.382 5.225 1.228 1.000 46.856 92 ILE B O 1
ATOM 1509 N N . GLN B 1 92 ? -13.651 3.132 1.619 1.000 50.835 93 GLN B N 1
ATOM 1510 C CA . GLN B 1 92 ? -14.524 2.505 0.631 1.000 52.401 93 GLN B CA 1
ATOM 1511 C C . GLN B 1 92 ? -15.854 2.031 1.207 1.000 53.230 93 GLN B C 1
ATOM 1512 O O . GLN B 1 92 ? -15.960 1.702 2.389 1.000 52.362 93 GLN B O 1
ATOM 1518 N N . LEU B 1 93 ? -16.870 1.999 0.351 1.000 51.683 94 LEU B N 1
ATOM 1519 C CA . LEU B 1 93 ? -18.104 1.292 0.650 1.000 53.741 94 LEU B CA 1
ATOM 1520 C C . LEU B 1 93 ? -17.827 -0.184 0.369 1.000 57.488 94 LEU B C 1
ATOM 1521 O O . LEU B 1 93 ? -16.916 -0.510 -0.402 1.000 58.152 94 LEU B O 1
ATOM 1526 N N . ASP B 1 94 ? -18.591 -1.076 0.991 1.000 136.719 95 ASP B N 1
ATOM 1527 C CA . ASP B 1 94 ? -18.385 -2.509 0.789 1.000 140.806 95 ASP B CA 1
ATOM 1528 C C . ASP B 1 94 ? -19.688 -3.224 0.434 1.000 142.662 95 ASP B C 1
ATOM 1529 O O . ASP B 1 94 ? -20.686 -3.089 1.141 1.000 142.280 95 ASP B O 1
ATOM 1534 N N . ARG B 1 95 ? -19.678 -3.982 -0.661 1.000 112.387 96 ARG B N 1
ATOM 1535 C CA . ARG B 1 95 ? -20.867 -4.729 -1.079 1.000 114.287 96 ARG B CA 1
ATOM 1536 C C . ARG B 1 95 ? -20.551 -5.946 -1.951 1.000 116.461 96 ARG B C 1
ATOM 1537 O O . ARG B 1 95 ? -19.746 -5.871 -2.878 1.000 117.204 96 ARG B O 1
#

Radius of gyration: 20.55 Å; Cα contacts (8 Å, |Δi|>4): 455; chains: 2; bounding box: 55×43×47 Å